Protein AF-A0A961ND13-F1 (afdb_monomer_lite)

Sequence (237 aa):
MTMRKAKDIPAGHGRPALLQAAAFLLLLPLALAACNTPTSAVEEAGSSGQQSQVQPPPADGTGEATGGETQDETQTANIIHRKSTVSQKGTNIRAVVNGQPITNYDIQRRAAFLQLRRIGGDRNAKALEELVEQTIKMQEARRRNTLAGKREVDESFARFASSNRMSVSQLNQILSRSGVTSEHFKEFIRGQMSWQRAVSQRFRSETTSSSSKQDALFKIRQSGAAKPETTEYLIEQ

pLDDT: mean 74.06, std 23.79, range [30.12, 98.25]

Foldseek 3Di:
DDDDDDDDDDDDDDDDDDDDDDDDDDDDDDDDDDDDDDDDDDDDDDDDDDDDDDDDDDDDDDDDDDDDDDDDDDDDDPPPPPVPPPVPPDFDFDDAAPNRTDTPLQLLLQLLVCVVVVPDDDSSVVSVVVVNVLVVLVVLLVVVVQFDDPVRLVVVCQVVQVVVVHGSVVVQVVSVVSVHHPVSVSSVSRSVRSSVSSVVVVVVVVVVVVVVVVVVVVCCVVVVPDDPDDPDDDDDD

Radius of gyration: 36.61 Å; chains: 1; bounding box: 123×69×112 Å

Secondary structure (DSSP, 8-state):
--------------------------------------------------------------------------------------------EEEEETTEEEEHHHHHHHHHHHHHTT--S-HHHHHHHHHHHHHHHHHHHHHTT-PPPHHHHHHHHHHHHHHTT--HHHHHHHHHHHT--HHHHHHHHHHHHHHHHHHHHHHHHHHHHHHHHHHHHHHHHHTT-------------

Structure (mmCIF, N/CA/C/O backbone):
data_AF-A0A961ND13-F1
#
_entry.id   AF-A0A961ND13-F1
#
loop_
_atom_site.group_PDB
_atom_site.id
_atom_site.type_symbol
_atom_site.label_atom_id
_atom_site.label_alt_id
_atom_site.label_comp_id
_atom_site.label_asym_id
_atom_site.label_entity_id
_atom_site.label_seq_id
_atom_site.pdbx_PDB_ins_code
_atom_site.Cartn_x
_atom_site.Cartn_y
_atom_site.Cartn_z
_atom_site.occupancy
_atom_site.B_iso_or_equiv
_atom_site.auth_seq_id
_atom_site.auth_comp_id
_atom_site.auth_asym_id
_atom_site.auth_atom_id
_atom_site.pdbx_PDB_model_num
ATOM 1 N N . MET A 1 1 ? 70.627 11.777 12.645 1.00 41.12 1 MET A N 1
ATOM 2 C CA . MET A 1 1 ? 69.348 11.385 12.012 1.00 41.12 1 MET A CA 1
ATOM 3 C C . MET A 1 1 ? 68.451 10.859 13.128 1.00 41.12 1 MET A C 1
ATOM 5 O O . MET A 1 1 ? 68.861 9.905 13.759 1.00 41.12 1 MET A O 1
ATOM 9 N N . THR A 1 2 ? 67.323 11.406 13.565 1.00 48.19 2 THR A N 1
ATOM 10 C CA . THR A 1 2 ? 66.578 12.650 13.348 1.00 48.19 2 THR A CA 1
ATOM 11 C C . THR A 1 2 ? 65.645 12.736 14.568 1.00 48.19 2 THR A C 1
ATOM 13 O O . THR A 1 2 ? 65.044 11.735 14.945 1.00 48.19 2 THR A O 1
ATOM 16 N N . MET A 1 3 ? 65.554 13.901 15.211 1.00 54.12 3 MET A N 1
ATOM 17 C CA . MET A 1 3 ? 64.592 14.192 16.284 1.00 54.12 3 MET A CA 1
ATOM 18 C C . MET A 1 3 ? 63.137 14.028 15.822 1.00 54.12 3 MET A C 1
ATOM 20 O O . MET A 1 3 ? 62.848 14.335 14.666 1.00 54.12 3 MET A O 1
ATOM 24 N N . ARG A 1 4 ? 62.237 13.684 16.760 1.00 49.91 4 ARG A N 1
ATOM 25 C CA . ARG A 1 4 ? 60.856 14.205 16.970 1.00 49.91 4 ARG A CA 1
ATOM 26 C C . ARG A 1 4 ? 60.066 13.195 17.819 1.00 49.91 4 ARG A C 1
ATOM 28 O O . ARG A 1 4 ? 60.219 12.004 17.618 1.00 49.91 4 ARG A O 1
ATOM 35 N N . LYS A 1 5 ? 59.117 13.532 18.685 1.00 50.59 5 LYS A N 1
ATOM 36 C CA . LYS A 1 5 ? 58.732 14.709 19.479 1.00 50.59 5 LYS A CA 1
ATOM 37 C C . LYS A 1 5 ? 57.568 14.165 20.322 1.00 50.59 5 LYS A C 1
ATOM 39 O O . LYS A 1 5 ? 56.676 13.538 19.758 1.00 50.59 5 LYS A O 1
ATOM 44 N N . ALA A 1 6 ? 57.592 14.360 21.635 1.00 53.97 6 ALA A N 1
ATOM 45 C CA . ALA A 1 6 ? 56.468 14.019 22.503 1.00 53.97 6 ALA A CA 1
ATOM 46 C C . ALA A 1 6 ? 55.216 14.839 22.125 1.00 53.97 6 ALA A C 1
ATOM 48 O O . ALA A 1 6 ? 55.340 16.022 21.788 1.00 53.97 6 ALA A O 1
ATOM 49 N N . LYS A 1 7 ? 54.031 14.216 22.174 1.00 63.03 7 LYS A N 1
ATOM 50 C CA . LYS A 1 7 ? 52.728 14.896 22.130 1.00 63.03 7 LYS A CA 1
ATOM 51 C C . LYS A 1 7 ? 51.668 14.056 22.860 1.00 63.03 7 LYS A C 1
ATOM 53 O O . LYS A 1 7 ? 51.096 13.136 22.293 1.00 63.03 7 LYS A O 1
ATOM 58 N N . ASP A 1 8 ? 51.523 14.380 24.139 1.00 57.00 8 ASP A N 1
ATOM 59 C CA . ASP A 1 8 ? 50.291 14.535 24.924 1.00 57.00 8 ASP A CA 1
ATOM 60 C C . ASP A 1 8 ? 49.125 13.545 24.747 1.00 57.00 8 ASP A C 1
ATOM 62 O O . ASP A 1 8 ? 48.427 13.514 23.735 1.00 57.00 8 ASP A O 1
ATOM 66 N N . ILE A 1 9 ? 48.837 12.849 25.851 1.00 51.94 9 ILE A N 1
ATOM 67 C CA . ILE A 1 9 ? 47.526 12.294 26.213 1.00 51.94 9 ILE A CA 1
ATOM 68 C C . ILE A 1 9 ? 46.648 13.446 26.733 1.00 51.94 9 ILE A C 1
ATOM 70 O O . ILE A 1 9 ? 47.136 14.271 27.508 1.00 51.94 9 ILE A O 1
ATOM 74 N N . PRO A 1 10 ? 45.343 13.465 26.415 1.00 57.84 10 PRO A N 1
ATOM 75 C CA . PRO A 1 10 ? 44.393 13.695 27.506 1.00 57.84 10 PRO A CA 1
ATOM 76 C C . PRO A 1 10 ? 43.275 12.645 27.591 1.00 57.84 10 PRO A C 1
ATOM 78 O O . PRO A 1 10 ? 42.660 12.245 26.604 1.00 57.84 10 PRO A O 1
ATOM 81 N N . ALA A 1 11 ? 43.010 12.238 28.833 1.00 54.31 11 ALA A N 1
ATOM 82 C CA . ALA A 1 11 ? 41.847 11.479 29.270 1.00 54.31 11 ALA A CA 1
ATOM 83 C C . ALA A 1 11 ? 40.557 12.313 29.152 1.00 54.31 11 ALA A C 1
ATOM 85 O O . ALA A 1 11 ? 40.587 13.526 29.358 1.00 54.31 11 ALA A O 1
ATOM 86 N N . GLY A 1 12 ? 39.406 11.675 28.908 1.00 42.59 12 GLY A N 1
ATOM 87 C CA . GLY A 1 12 ? 38.136 12.405 28.916 1.00 42.59 12 GLY A CA 1
ATOM 88 C C . GLY A 1 12 ? 36.893 11.620 28.503 1.00 42.59 12 GLY A C 1
ATOM 89 O O . GLY A 1 12 ? 36.460 11.743 27.371 1.00 42.59 12 GLY A O 1
ATOM 90 N N . HIS A 1 13 ? 36.339 10.859 29.451 1.00 55.69 13 HIS A N 1
ATOM 91 C CA . HIS A 1 13 ? 34.907 10.685 29.760 1.00 55.69 13 HIS A CA 1
ATOM 92 C C . HIS A 1 13 ? 33.857 10.564 28.633 1.00 55.69 13 HIS A C 1
ATOM 94 O O . HIS A 1 13 ? 33.608 11.503 27.888 1.00 55.69 13 HIS A O 1
ATOM 100 N N . GLY A 1 14 ? 33.064 9.484 28.690 1.00 43.25 14 GLY A N 1
ATOM 101 C CA . GLY A 1 14 ? 31.678 9.512 28.204 1.00 43.25 14 GLY A CA 1
ATOM 102 C C . GLY A 1 14 ? 31.173 8.200 27.614 1.00 43.25 14 GLY A C 1
ATOM 103 O O . GLY A 1 14 ? 31.273 7.967 26.415 1.00 43.25 14 GLY A O 1
ATOM 104 N N . ARG A 1 15 ? 30.580 7.350 28.454 1.00 54.41 15 ARG A N 1
ATOM 105 C CA . ARG A 1 15 ? 29.656 6.289 28.021 1.00 54.41 15 ARG A CA 1
ATOM 106 C C . ARG A 1 15 ? 28.327 6.905 27.504 1.00 54.41 15 ARG A C 1
ATOM 108 O O . ARG A 1 15 ? 28.088 8.087 27.732 1.00 54.41 15 ARG A O 1
ATOM 115 N N . PRO A 1 16 ? 27.496 6.131 26.780 1.00 54.09 16 PRO A N 1
ATOM 116 C CA . PRO A 1 16 ? 26.653 6.591 25.671 1.00 54.09 16 PRO A CA 1
ATOM 117 C C . PRO A 1 16 ? 25.326 7.229 26.101 1.00 54.09 16 PRO A C 1
ATOM 119 O O . PRO A 1 16 ? 24.697 6.776 27.056 1.00 54.09 16 PRO A O 1
ATOM 122 N N . ALA A 1 17 ? 24.856 8.209 25.324 1.00 49.31 17 ALA A N 1
ATOM 123 C CA . ALA A 1 17 ? 23.514 8.768 25.444 1.00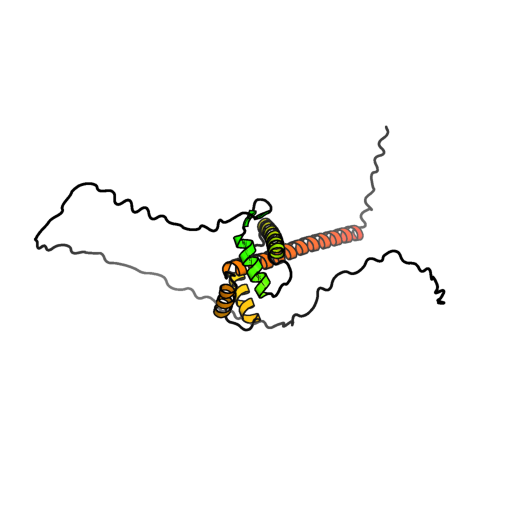 49.31 17 ALA A CA 1
ATOM 124 C C . ALA A 1 17 ? 22.635 8.356 24.250 1.00 49.31 17 ALA A C 1
ATOM 126 O O . ALA A 1 17 ? 22.939 8.630 23.091 1.00 49.31 17 ALA A O 1
ATOM 127 N N . LEU A 1 18 ? 21.545 7.675 24.599 1.00 51.59 18 LEU A N 1
ATOM 128 C CA . LEU A 1 18 ? 20.290 7.535 23.862 1.00 51.59 18 LEU A CA 1
ATOM 129 C C . LEU A 1 18 ? 19.689 8.909 23.483 1.00 51.59 18 LEU A C 1
ATOM 131 O O . LEU A 1 18 ? 20.095 9.916 24.052 1.00 51.59 18 LEU A O 1
ATOM 135 N N . LEU A 1 19 ? 18.630 8.879 22.650 1.00 38.84 19 LEU A N 1
ATOM 136 C CA . LEU A 1 19 ? 17.770 9.971 22.120 1.00 38.84 19 LEU A CA 1
ATOM 137 C C . LEU A 1 19 ? 18.205 10.470 20.722 1.00 38.84 19 LEU A C 1
ATOM 139 O O . LEU A 1 19 ? 19.380 10.695 20.496 1.00 38.84 19 LEU A O 1
ATOM 143 N N . GLN A 1 20 ? 17.356 10.664 19.703 1.00 43.28 20 GLN A N 1
ATOM 144 C CA . GLN A 1 20 ? 15.908 10.925 19.582 1.00 43.28 20 GLN A CA 1
ATOM 145 C C . GLN A 1 20 ? 15.376 10.207 18.315 1.00 43.28 20 GLN A C 1
ATOM 147 O O . GLN A 1 20 ? 16.082 10.113 17.319 1.00 43.28 20 GLN A O 1
ATOM 152 N N . ALA A 1 21 ? 14.233 9.515 18.310 1.00 34.44 21 ALA A N 1
ATOM 153 C CA . ALA A 1 21 ? 12.857 10.028 18.328 1.00 34.44 21 ALA A CA 1
ATOM 154 C C . ALA A 1 21 ? 12.510 10.993 17.166 1.00 34.44 21 ALA A C 1
ATOM 156 O O . ALA A 1 21 ? 12.960 12.127 17.133 1.00 34.44 21 ALA A O 1
ATOM 157 N N . ALA A 1 22 ? 11.653 10.494 16.265 1.00 40.72 22 ALA A N 1
ATOM 158 C CA . ALA A 1 22 ? 10.613 11.184 15.491 1.00 40.72 22 ALA A CA 1
ATOM 159 C C . ALA A 1 22 ? 10.925 12.531 14.794 1.00 40.72 22 ALA A C 1
ATOM 161 O O . ALA A 1 22 ? 10.977 13.581 15.421 1.00 40.72 22 ALA A O 1
ATOM 162 N N . ALA A 1 23 ? 10.878 12.522 13.457 1.00 41.09 23 ALA A N 1
ATOM 163 C CA . ALA A 1 23 ? 10.516 13.695 12.659 1.00 41.09 23 ALA A CA 1
ATOM 164 C C . ALA A 1 23 ? 9.405 13.304 11.673 1.00 41.09 23 ALA A C 1
ATOM 166 O O . ALA A 1 23 ? 9.635 12.905 10.534 1.00 41.09 23 ALA A O 1
ATOM 167 N N . PHE A 1 24 ? 8.179 13.359 12.188 1.00 48.00 24 PHE A N 1
ATOM 168 C CA . PHE A 1 24 ? 6.916 13.173 11.491 1.00 48.00 24 PHE A CA 1
ATOM 169 C C . PHE A 1 24 ? 6.192 14.518 11.578 1.00 48.00 24 PHE A C 1
ATOM 171 O O . PHE A 1 24 ? 5.551 14.745 12.596 1.00 48.00 24 PHE A O 1
ATOM 178 N N . LEU A 1 25 ? 6.337 15.430 10.603 1.00 41.78 25 LEU A N 1
ATOM 179 C CA . LEU A 1 25 ? 5.367 16.514 10.345 1.00 41.78 25 LEU A CA 1
ATOM 180 C C . LEU A 1 25 ? 5.766 17.478 9.214 1.00 41.78 25 LEU A C 1
ATOM 182 O O . LEU A 1 25 ? 6.932 17.826 9.066 1.00 41.78 25 LEU A O 1
ATOM 186 N N . LEU A 1 26 ? 4.705 17.982 8.564 1.00 44.25 26 LEU A N 1
ATOM 187 C CA . LEU A 1 26 ? 4.559 19.103 7.615 1.00 44.25 26 LEU A CA 1
ATOM 188 C C . LEU A 1 26 ? 4.677 18.697 6.132 1.00 44.25 26 LEU A C 1
ATOM 190 O O . LEU A 1 26 ? 5.695 18.184 5.699 1.00 44.25 26 LEU A O 1
ATOM 194 N N . LEU A 1 27 ? 3.658 18.881 5.279 1.00 49.66 27 LEU A N 1
ATOM 195 C CA . LEU A 1 27 ? 2.794 20.062 5.168 1.00 49.66 27 LEU A CA 1
ATOM 196 C C . LEU A 1 27 ? 1.479 19.714 4.423 1.00 49.66 27 LEU A C 1
ATOM 198 O O . LEU A 1 27 ? 1.513 19.185 3.314 1.00 49.66 27 LEU A O 1
ATOM 202 N N . LEU A 1 28 ? 0.328 20.022 5.030 1.00 42.31 28 LEU A N 1
ATOM 203 C CA . LEU A 1 28 ? -1.019 19.917 4.450 1.00 42.31 28 LEU A CA 1
ATOM 204 C C . LEU A 1 28 ? -1.664 21.311 4.542 1.00 42.31 28 LEU A C 1
ATOM 206 O O . LEU A 1 28 ? -1.658 21.864 5.644 1.00 42.31 28 LEU A O 1
ATOM 210 N N . PRO A 1 29 ? -2.232 21.897 3.472 1.00 51.56 29 PRO A N 1
ATOM 211 C CA . PRO A 1 29 ? -3.089 23.057 3.630 1.00 51.56 29 PRO A CA 1
ATOM 212 C C . PRO A 1 29 ? -4.518 22.611 3.952 1.00 51.56 29 PRO A C 1
ATOM 214 O O . PRO A 1 29 ? -5.145 21.819 3.247 1.00 51.56 29 PRO A O 1
ATOM 217 N N . LEU A 1 30 ? -4.982 23.151 5.071 1.00 47.25 30 LEU A N 1
ATOM 218 C CA . LEU A 1 30 ? -6.331 23.142 5.603 1.00 47.25 30 LEU A CA 1
ATOM 219 C C . LEU A 1 30 ? -7.211 24.062 4.736 1.00 47.25 30 LEU A C 1
ATOM 221 O O . LEU A 1 30 ? -6.860 25.222 4.535 1.00 47.25 30 LEU A O 1
ATOM 225 N N . ALA A 1 31 ? -8.355 23.580 4.256 1.00 40.84 31 ALA A N 1
ATOM 226 C CA . ALA A 1 31 ? -9.427 24.438 3.756 1.00 40.84 31 ALA A CA 1
ATOM 227 C C . ALA A 1 31 ? -10.760 23.912 4.294 1.00 40.84 31 ALA A C 1
ATOM 229 O O . ALA A 1 31 ? -11.100 22.742 4.116 1.00 40.84 31 ALA A O 1
ATOM 230 N N . LEU A 1 32 ? -11.463 24.783 5.013 1.00 42.22 32 LEU A N 1
ATOM 231 C CA . LEU A 1 32 ? -12.694 24.521 5.745 1.00 42.22 32 LEU A CA 1
ATOM 232 C C . LEU A 1 32 ? -13.833 25.360 5.141 1.00 42.22 32 LEU A C 1
ATOM 234 O O . LEU A 1 32 ? -13.617 26.520 4.806 1.00 42.22 32 LEU A O 1
ATOM 238 N N . ALA A 1 33 ? -15.027 24.760 5.137 1.00 39.88 33 ALA A N 1
ATOM 239 C CA . ALA A 1 33 ? -16.373 25.351 5.097 1.00 39.88 33 ALA A CA 1
ATOM 240 C C . ALA A 1 33 ? -16.940 25.896 3.766 1.00 39.88 33 ALA A C 1
ATOM 242 O O . ALA A 1 33 ? -16.496 26.912 3.248 1.00 39.88 33 ALA A O 1
ATOM 243 N N . ALA A 1 34 ? -18.044 25.284 3.311 1.00 35.09 34 ALA A N 1
ATOM 244 C CA . ALA A 1 34 ? -19.381 25.903 3.342 1.00 35.09 34 ALA A CA 1
ATOM 245 C C . ALA A 1 34 ? -20.477 24.863 3.009 1.00 35.09 34 ALA A C 1
ATOM 247 O O . ALA A 1 34 ? -20.350 24.086 2.064 1.00 35.09 34 ALA A O 1
ATOM 248 N N . CYS A 1 35 ? -21.541 24.846 3.816 1.00 46.78 35 CYS A N 1
ATOM 249 C CA . CYS A 1 35 ? -22.782 24.102 3.599 1.00 46.78 35 CYS A CA 1
ATOM 250 C C . CYS A 1 35 ? -23.565 24.661 2.403 1.00 46.78 35 CYS A C 1
ATOM 252 O O . CYS A 1 35 ? -23.640 25.878 2.263 1.00 46.78 35 CYS A O 1
ATOM 254 N N . ASN A 1 36 ? -24.253 23.802 1.641 1.00 48.94 36 ASN A N 1
ATOM 255 C CA . ASN A 1 36 ? -25.543 24.180 1.060 1.00 48.94 36 ASN A CA 1
ATOM 256 C C . ASN A 1 36 ? -26.410 22.949 0.731 1.00 48.94 36 ASN A C 1
ATOM 258 O O . ASN A 1 36 ? -26.003 22.080 -0.038 1.00 48.94 36 ASN A O 1
ATOM 262 N N . THR A 1 37 ? -27.602 22.895 1.326 1.00 47.22 37 THR A N 1
ATOM 263 C CA . THR A 1 37 ? -28.759 22.074 0.930 1.00 47.22 37 THR A CA 1
ATOM 264 C C . THR A 1 37 ? -29.776 22.989 0.242 1.00 47.22 37 THR A C 1
ATOM 266 O O . THR A 1 37 ? -29.828 24.180 0.543 1.00 47.22 37 THR A O 1
ATOM 269 N N . PRO A 1 38 ? -30.552 22.477 -0.723 1.00 53.47 38 PRO A N 1
ATOM 270 C CA . PRO A 1 38 ? -32.000 22.288 -0.491 1.00 53.47 38 PRO A CA 1
ATOM 271 C C . PRO A 1 38 ? -32.495 20.972 -1.141 1.00 53.47 38 PRO A C 1
ATOM 273 O O . PRO A 1 38 ? -32.002 20.576 -2.189 1.00 53.47 38 PRO A O 1
ATOM 276 N N . THR A 1 39 ? -33.276 20.099 -0.496 1.00 51.00 39 THR A N 1
ATOM 277 C CA . THR A 1 39 ? -34.716 20.143 -0.146 1.00 51.00 39 THR A CA 1
ATOM 278 C C . THR A 1 39 ? -35.681 20.462 -1.300 1.00 51.00 39 THR A C 1
ATOM 280 O O . THR A 1 39 ? -35.684 21.575 -1.817 1.00 51.00 39 THR A O 1
ATOM 283 N N . SER A 1 40 ? -36.487 19.457 -1.677 1.00 44.97 40 SER A N 1
ATOM 284 C CA . SER A 1 40 ? -37.886 19.454 -2.181 1.00 44.97 40 SER A CA 1
ATOM 285 C C . SER A 1 40 ? -38.185 18.004 -2.624 1.00 44.97 40 SER A C 1
ATOM 287 O O . SER A 1 40 ? -37.467 17.473 -3.465 1.00 44.97 40 SER A O 1
ATOM 289 N N . ALA A 1 41 ? -38.952 17.221 -1.851 1.00 40.97 41 ALA A N 1
ATOM 290 C CA . ALA A 1 41 ? -40.415 17.035 -1.966 1.00 40.97 41 ALA A CA 1
ATOM 291 C C . ALA A 1 41 ? -40.795 16.413 -3.330 1.00 40.97 41 ALA A C 1
ATOM 293 O O . ALA A 1 41 ? -40.603 17.045 -4.360 1.00 40.97 41 ALA A O 1
ATOM 294 N N . VAL A 1 42 ? -41.025 15.094 -3.411 1.00 48.19 42 VAL A N 1
ATOM 295 C CA . VAL A 1 42 ? -42.319 14.387 -3.228 1.00 48.19 42 VAL A CA 1
ATOM 296 C C . VAL A 1 42 ? -43.421 14.957 -4.117 1.00 48.19 42 VAL A C 1
ATOM 298 O O . VAL A 1 42 ? -43.970 15.999 -3.790 1.00 48.19 42 VAL A O 1
ATOM 301 N N . GLU A 1 43 ? -43.800 14.201 -5.150 1.00 39.22 43 GLU A N 1
ATOM 302 C CA . GLU A 1 43 ? -45.207 14.037 -5.518 1.00 39.22 43 GLU A CA 1
ATOM 303 C C . GLU A 1 43 ? -45.419 12.682 -6.213 1.00 39.22 43 GLU A C 1
ATOM 305 O O . GLU A 1 43 ? -44.657 12.267 -7.087 1.00 39.22 43 GLU A O 1
ATOM 310 N N . GLU A 1 44 ? -46.435 11.976 -5.733 1.00 38.59 44 GLU A N 1
ATOM 311 C CA . GLU A 1 44 ? -46.918 10.660 -6.126 1.00 38.59 44 GLU A CA 1
ATOM 312 C C . GLU A 1 44 ? -48.270 10.873 -6.817 1.00 38.59 44 GLU A C 1
ATOM 314 O O . GLU A 1 44 ? -49.139 11.511 -6.228 1.00 38.59 44 GLU A O 1
ATOM 319 N N . ALA A 1 45 ? -48.479 10.341 -8.025 1.00 33.81 45 ALA A N 1
ATOM 320 C CA . ALA A 1 45 ? -49.817 10.073 -8.561 1.00 33.81 45 ALA A CA 1
ATOM 321 C C . ALA A 1 45 ? -49.749 9.212 -9.834 1.00 33.81 45 ALA A C 1
ATOM 323 O O . ALA A 1 45 ? -48.970 9.500 -10.738 1.00 33.81 45 ALA A O 1
ATOM 324 N N . GLY A 1 46 ? -50.652 8.228 -9.951 1.00 30.27 46 GLY A N 1
ATOM 325 C CA . GLY A 1 46 ? -51.252 7.925 -11.261 1.00 30.27 46 GLY A CA 1
ATOM 326 C C . GLY A 1 46 ? -51.118 6.515 -11.844 1.00 30.27 46 GLY A C 1
ATOM 327 O O . GLY A 1 46 ? -50.585 6.342 -12.928 1.00 30.27 46 GLY A O 1
ATOM 328 N N . SER A 1 47 ? -51.645 5.523 -11.128 1.00 30.97 47 SER A N 1
ATOM 329 C CA . SER A 1 47 ? -52.496 4.407 -11.595 1.00 30.97 47 SER A CA 1
ATOM 330 C C . SER A 1 47 ? -52.761 4.169 -13.112 1.00 30.97 47 SER A C 1
ATOM 332 O O . SER A 1 47 ? -53.314 5.021 -13.798 1.00 30.97 47 SER A O 1
ATOM 334 N N . SER A 1 48 ? -52.574 2.895 -13.500 1.00 33.62 48 SER A N 1
ATOM 335 C CA . SER A 1 48 ? -53.443 2.014 -14.326 1.00 33.62 48 SER A CA 1
ATOM 336 C C . SER A 1 48 ? -53.532 2.081 -15.865 1.00 33.62 48 SER A C 1
ATOM 338 O O . SER A 1 48 ? -54.049 3.025 -16.449 1.00 33.62 48 SER A O 1
ATOM 340 N N . GLY A 1 49 ? -53.259 0.902 -16.456 1.00 31.52 49 GLY A N 1
ATOM 341 C CA . GLY A 1 49 ? -54.023 0.256 -17.542 1.00 31.52 49 GLY A CA 1
ATOM 342 C C . GLY A 1 49 ? -53.328 0.190 -18.914 1.00 31.52 49 GLY A C 1
ATOM 343 O O . GLY A 1 49 ? -52.642 1.128 -19.282 1.00 31.52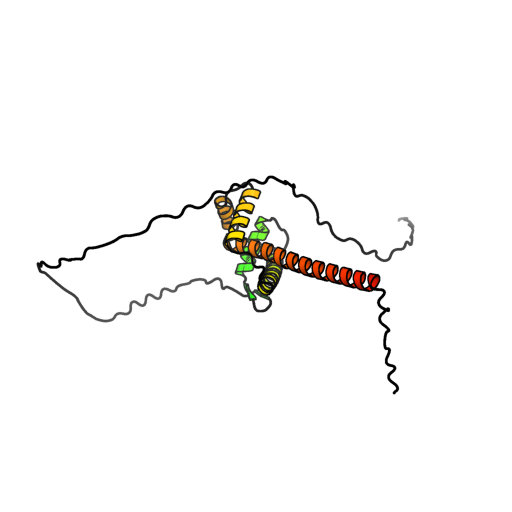 49 GLY A O 1
ATOM 344 N N . GLN A 1 50 ? -53.469 -0.804 -19.801 1.00 35.91 50 GLN A N 1
ATOM 345 C CA . GLN A 1 50 ? -53.862 -2.224 -19.816 1.00 35.91 50 GLN A CA 1
ATOM 346 C C . GLN A 1 50 ? -53.797 -2.680 -21.308 1.00 35.91 50 GLN A C 1
ATOM 348 O O . GLN A 1 50 ? -54.182 -1.891 -22.162 1.00 35.91 50 GLN A O 1
ATOM 353 N N . GLN A 1 51 ? -53.423 -3.952 -21.587 1.00 40.38 51 GLN A N 1
ATOM 354 C CA . GLN A 1 51 ? -53.731 -4.771 -22.807 1.00 40.38 51 GLN A CA 1
ATOM 355 C C . GLN A 1 51 ? -53.088 -4.355 -24.162 1.00 40.38 51 GLN A C 1
ATOM 357 O O . GLN A 1 51 ? -52.810 -3.189 -24.374 1.00 40.38 51 GLN A O 1
ATOM 362 N N . SER A 1 52 ? -52.839 -5.187 -25.191 1.00 35.97 52 SER A N 1
ATOM 363 C CA . SER A 1 52 ? -52.948 -6.629 -25.527 1.00 35.97 52 SER A CA 1
ATOM 364 C C . SER A 1 52 ? -52.341 -6.846 -26.945 1.00 35.97 52 SER A C 1
ATOM 366 O O . SER A 1 52 ? -52.073 -5.859 -27.621 1.00 35.97 52 SER A O 1
ATOM 368 N N . GLN A 1 53 ? -52.277 -8.115 -27.410 1.00 41.91 53 GLN A N 1
ATOM 369 C CA . GLN A 1 53 ? -51.982 -8.680 -28.768 1.00 41.91 53 GLN A CA 1
ATOM 370 C C . GLN A 1 53 ? -50.594 -9.354 -28.844 1.00 41.91 53 GLN A C 1
ATOM 372 O O . GLN A 1 53 ? -49.588 -8.696 -28.621 1.00 41.91 53 GLN A O 1
ATOM 377 N N . VAL A 1 54 ? -50.406 -10.682 -28.954 1.00 33.62 54 VAL A N 1
ATOM 378 C CA . VAL A 1 54 ? -50.954 -11.807 -29.768 1.00 33.62 54 VAL A CA 1
ATOM 379 C C . VAL A 1 54 ? -50.459 -11.833 -31.236 1.00 33.62 54 VAL A C 1
ATOM 381 O O . VAL A 1 54 ? -50.794 -10.963 -32.024 1.00 33.62 54 VAL A O 1
ATOM 384 N N . GLN A 1 55 ? -49.654 -12.881 -31.497 1.00 38.56 55 GLN A N 1
ATOM 385 C CA . GLN A 1 55 ? -49.009 -13.522 -32.680 1.00 38.56 55 GLN A CA 1
ATOM 386 C C . GLN A 1 55 ? -49.644 -13.393 -34.090 1.00 38.56 55 GLN A C 1
ATOM 388 O O . GLN A 1 55 ? -50.825 -13.065 -34.150 1.00 38.56 55 GLN A O 1
ATOM 393 N N . PRO A 1 56 ? -48.941 -13.708 -35.226 1.00 58.75 56 PRO A N 1
ATOM 394 C CA . PRO A 1 56 ? -48.310 -15.026 -35.530 1.00 58.75 56 PRO A CA 1
ATOM 395 C C . PRO A 1 56 ? -47.000 -15.030 -36.386 1.00 58.75 56 PRO A C 1
ATOM 397 O O . PRO A 1 56 ? -46.533 -13.973 -36.807 1.00 58.75 56 PRO A O 1
ATOM 400 N N . PRO A 1 57 ? -46.373 -16.212 -36.630 1.00 64.00 57 PRO A N 1
ATOM 401 C CA . PRO A 1 57 ? -45.206 -16.379 -37.513 1.00 64.00 57 PRO A CA 1
ATOM 402 C C . PRO A 1 57 ? -45.612 -16.614 -38.983 1.00 64.00 57 PRO A C 1
ATOM 404 O O . PRO A 1 57 ? -46.781 -16.887 -39.258 1.00 64.00 57 PRO A O 1
ATOM 407 N N . PRO A 1 58 ? -44.645 -16.617 -39.919 1.00 51.91 58 PRO A N 1
ATOM 408 C CA . PRO A 1 58 ? -44.740 -17.562 -41.032 1.00 51.91 58 PRO A CA 1
ATOM 409 C C . PRO A 1 58 ? -43.424 -18.304 -41.327 1.00 51.91 58 PRO A C 1
ATOM 411 O O . PRO A 1 58 ? -42.337 -17.727 -41.314 1.00 51.91 58 PRO A O 1
ATOM 414 N N . ALA A 1 59 ? -43.568 -19.593 -41.628 1.00 44.75 59 ALA A N 1
ATOM 415 C CA . ALA A 1 59 ? -42.583 -20.448 -42.282 1.00 44.75 59 ALA A CA 1
ATOM 416 C C . ALA A 1 59 ? -43.119 -20.890 -43.663 1.00 44.75 59 ALA A C 1
ATOM 418 O O . ALA A 1 59 ? -44.326 -20.818 -43.893 1.00 44.75 59 ALA A O 1
ATOM 419 N N . ASP A 1 60 ? -42.193 -21.396 -44.488 1.00 37.25 60 ASP A N 1
ATOM 420 C CA . ASP A 1 60 ? -42.306 -22.207 -45.723 1.00 37.25 60 ASP A CA 1
ATOM 421 C C . ASP A 1 60 ? -42.147 -21.592 -47.132 1.00 37.25 60 ASP A C 1
ATOM 423 O O . ASP A 1 60 ? -42.687 -20.539 -47.466 1.00 37.25 60 ASP A O 1
ATOM 427 N N . GLY A 1 61 ? -41.418 -22.367 -47.965 1.00 37.28 61 GLY A N 1
ATOM 428 C CA . GLY A 1 61 ? -41.255 -22.280 -49.428 1.00 37.28 61 GLY A CA 1
ATOM 429 C C . GLY A 1 61 ? -39.780 -22.309 -49.889 1.00 37.28 61 GLY A C 1
ATOM 430 O O . GLY A 1 61 ? -39.201 -21.246 -50.063 1.00 37.28 61 GLY A O 1
ATOM 431 N N . THR A 1 62 ? -39.040 -23.430 -49.872 1.00 34.69 62 THR A N 1
ATOM 432 C CA . THR A 1 62 ? -38.957 -24.558 -50.848 1.00 34.69 62 THR A CA 1
ATOM 433 C C . THR A 1 62 ? -38.226 -24.246 -52.172 1.00 34.69 62 THR A C 1
ATOM 435 O O . THR A 1 62 ? -38.637 -23.355 -52.907 1.00 34.69 62 THR A O 1
ATOM 438 N N . GLY A 1 63 ? -37.199 -25.056 -52.496 1.00 33.94 63 GLY A N 1
ATOM 439 C CA . GLY A 1 63 ? -36.524 -25.167 -53.809 1.00 33.94 63 GLY A CA 1
ATOM 440 C C . GLY A 1 63 ? -34.988 -25.230 -53.680 1.00 33.94 63 GLY A C 1
ATOM 441 O O . GLY A 1 63 ? -34.353 -24.189 -53.599 1.00 33.94 63 GLY A O 1
ATOM 442 N N . GLU A 1 64 ? -34.347 -26.363 -53.374 1.00 32.53 64 GLU A N 1
ATOM 443 C CA . GLU A 1 64 ? -34.094 -27.569 -54.194 1.00 32.53 64 GLU A CA 1
ATOM 444 C C . GLU A 1 64 ? -32.797 -27.506 -55.041 1.00 32.53 64 GLU A C 1
ATOM 446 O O . GLU A 1 64 ? -32.675 -26.693 -55.950 1.00 32.53 64 GLU A O 1
ATOM 451 N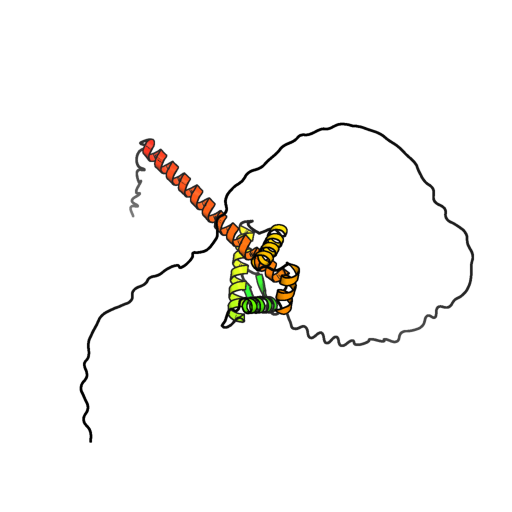 N . ALA A 1 65 ? -31.898 -28.454 -54.713 1.00 35.41 65 ALA A N 1
ATOM 452 C CA . ALA A 1 65 ? -30.840 -29.103 -55.511 1.00 35.41 65 ALA A CA 1
ATOM 453 C C . ALA A 1 65 ? -29.619 -28.241 -55.947 1.00 35.41 65 ALA A C 1
ATOM 455 O O . ALA A 1 65 ? -29.749 -27.102 -56.363 1.00 35.41 65 ALA A O 1
ATOM 456 N N . THR A 1 66 ? -28.355 -28.678 -55.853 1.00 32.84 66 THR A N 1
ATOM 457 C CA . THR A 1 66 ? -27.784 -30.016 -56.084 1.00 32.84 66 THR A CA 1
ATOM 458 C C . THR A 1 66 ? -26.338 -30.094 -55.560 1.00 32.84 66 THR A C 1
ATOM 460 O O . THR A 1 66 ? -25.576 -29.158 -55.783 1.00 32.84 66 THR A O 1
ATOM 463 N N . GLY A 1 67 ? -25.977 -31.258 -54.990 1.00 32.09 67 GLY A N 1
ATOM 464 C CA . GLY A 1 67 ? -24.655 -31.923 -55.071 1.00 32.09 67 GLY A CA 1
ATOM 465 C C . GLY A 1 67 ? -23.553 -31.367 -54.164 1.00 32.09 67 GLY A C 1
ATOM 466 O O . GLY A 1 67 ? -23.161 -30.221 -54.316 1.00 32.09 67 GLY A O 1
ATOM 467 N N . GLY A 1 68 ? -23.027 -32.089 -53.166 1.00 30.12 68 GLY A N 1
ATOM 468 C CA . GLY A 1 68 ? -22.453 -33.445 -53.259 1.00 30.12 68 GLY A CA 1
ATOM 469 C C . GLY A 1 68 ? -20.996 -33.296 -53.732 1.00 30.12 68 GLY A C 1
ATOM 470 O O . GLY A 1 68 ? -20.773 -32.709 -54.777 1.00 30.12 68 GLY A O 1
ATOM 471 N N . GLU A 1 69 ? -19.946 -33.666 -53.002 1.00 38.69 69 GLU A N 1
ATOM 472 C CA . GLU A 1 69 ? -19.760 -34.894 -52.237 1.00 38.69 69 GLU A CA 1
ATOM 473 C C . GLU A 1 69 ? -18.791 -34.716 -51.059 1.00 38.69 69 GLU A C 1
ATOM 475 O O . GLU A 1 69 ? -17.766 -34.038 -51.128 1.00 38.69 69 GLU A O 1
ATOM 480 N N . THR A 1 70 ? -19.147 -35.409 -49.982 1.00 40.38 70 THR A N 1
ATOM 481 C CA . THR A 1 70 ? -18.283 -35.884 -48.907 1.00 40.38 70 THR A CA 1
ATOM 482 C C . THR A 1 70 ? -17.359 -36.975 -49.441 1.00 40.38 70 THR A C 1
ATOM 484 O O . THR A 1 70 ? -17.831 -37.901 -50.094 1.00 40.38 70 THR A O 1
ATOM 487 N N . GLN A 1 71 ? -16.079 -36.923 -49.077 1.00 40.84 71 GLN A N 1
ATOM 488 C CA . GLN A 1 71 ? -15.242 -38.118 -49.022 1.00 40.84 71 GLN A CA 1
ATOM 489 C C . GLN A 1 71 ? -14.723 -38.293 -47.594 1.00 40.84 71 GLN A C 1
ATOM 491 O O . GLN A 1 71 ? -13.928 -37.506 -47.081 1.00 40.84 71 GLN A O 1
ATOM 496 N N . ASP A 1 72 ? -15.300 -39.307 -46.957 1.00 41.28 72 ASP A N 1
ATOM 497 C CA . ASP A 1 72 ? -14.699 -40.141 -45.927 1.00 41.28 72 ASP A CA 1
ATOM 498 C C . ASP A 1 72 ? -13.413 -40.764 -46.490 1.00 41.28 72 ASP A C 1
ATOM 500 O O . ASP A 1 72 ? -13.437 -41.224 -47.627 1.00 41.28 72 ASP A O 1
ATOM 504 N N . GLU A 1 73 ? -12.310 -40.711 -45.735 1.00 49.28 73 GLU A N 1
ATOM 505 C CA . GLU A 1 73 ? -11.305 -41.781 -45.632 1.00 49.28 73 GLU A CA 1
ATOM 506 C C . GLU A 1 73 ? -10.121 -41.373 -44.718 1.00 49.28 73 GLU A C 1
ATOM 508 O O . GLU A 1 73 ? -9.406 -40.396 -44.929 1.00 49.28 73 GLU A O 1
ATOM 513 N N . THR A 1 74 ? -9.913 -42.198 -43.691 1.00 34.78 74 THR A N 1
ATOM 514 C CA . THR A 1 74 ? -8.614 -42.728 -43.237 1.00 34.78 74 THR A CA 1
ATOM 515 C C . THR A 1 74 ? -7.489 -41.758 -42.820 1.00 34.78 74 THR A C 1
ATOM 517 O O . THR A 1 74 ? -6.600 -41.379 -43.573 1.00 34.78 74 THR A O 1
ATOM 520 N N . GLN A 1 75 ? -7.448 -41.488 -41.513 1.00 55.47 75 GLN A N 1
ATOM 521 C CA . GLN A 1 75 ? -6.271 -41.651 -40.644 1.00 55.47 75 GLN A CA 1
ATOM 522 C C . GLN A 1 75 ? -4.874 -41.494 -41.294 1.00 55.47 75 GLN A C 1
ATOM 524 O O . GLN A 1 75 ? -4.216 -42.464 -41.653 1.00 55.47 75 GLN A O 1
ATOM 529 N N . THR A 1 76 ? -4.331 -40.277 -41.272 1.00 42.75 76 THR A N 1
ATOM 530 C CA . THR A 1 76 ? -2.881 -40.064 -41.125 1.00 42.75 76 THR A CA 1
ATOM 531 C C . THR A 1 76 ? -2.643 -38.931 -40.138 1.00 42.75 76 THR A C 1
ATOM 533 O O . THR A 1 76 ? -3.017 -37.777 -40.337 1.00 42.75 76 THR A O 1
ATOM 536 N N . ALA A 1 77 ? -2.062 -39.304 -39.003 1.00 53.69 77 ALA A N 1
ATOM 537 C CA . ALA A 1 77 ? -1.768 -38.437 -37.882 1.00 53.69 77 ALA A CA 1
ATOM 538 C C . ALA A 1 77 ? -0.796 -37.317 -38.284 1.00 53.69 77 ALA A C 1
ATOM 540 O O . ALA A 1 77 ? 0.418 -37.496 -38.241 1.00 53.69 77 ALA A O 1
ATOM 541 N N . ASN A 1 78 ? -1.313 -36.125 -38.583 1.00 53.62 78 ASN A N 1
ATOM 542 C CA . ASN A 1 78 ? -0.505 -34.912 -38.520 1.00 53.62 78 ASN A CA 1
ATOM 543 C C . ASN A 1 78 ? -0.498 -34.405 -37.073 1.00 53.62 78 ASN A C 1
ATOM 545 O O . ASN A 1 78 ? -1.105 -33.389 -36.727 1.00 53.62 78 ASN A O 1
ATOM 549 N N . ILE A 1 79 ? 0.171 -35.165 -36.199 1.00 56.56 79 ILE A N 1
ATOM 550 C CA . ILE A 1 79 ? 0.588 -34.672 -34.887 1.00 56.56 79 ILE A CA 1
ATOM 551 C C . ILE A 1 79 ? 1.686 -33.659 -35.184 1.00 56.56 79 ILE A C 1
ATOM 553 O O . ILE A 1 79 ? 2.882 -33.963 -35.156 1.00 56.56 79 ILE A O 1
ATOM 557 N N . ILE A 1 80 ? 1.261 -32.434 -35.495 1.00 57.62 80 ILE A N 1
ATOM 558 C CA . ILE A 1 80 ? 2.120 -31.271 -35.393 1.00 57.62 80 ILE A CA 1
ATOM 559 C C . ILE A 1 80 ? 2.527 -31.234 -33.925 1.00 57.62 80 ILE A C 1
ATOM 561 O O . ILE A 1 80 ? 1.804 -30.726 -33.066 1.00 57.62 80 ILE A O 1
ATOM 565 N N . HIS A 1 81 ? 3.701 -31.797 -33.643 1.00 58.44 81 HIS A N 1
ATOM 566 C CA . HIS A 1 81 ? 4.481 -31.515 -32.458 1.00 58.44 81 HIS A CA 1
ATOM 567 C C . HIS A 1 81 ? 4.814 -30.027 -32.525 1.00 58.44 81 HIS A C 1
ATOM 569 O O . HIS A 1 81 ? 5.924 -29.624 -32.877 1.00 58.44 81 HIS A O 1
ATOM 575 N N . ARG A 1 82 ? 3.837 -29.173 -32.196 1.00 63.44 82 ARG A N 1
ATOM 576 C CA . ARG A 1 82 ? 4.128 -27.819 -31.764 1.00 63.44 82 ARG A CA 1
ATOM 577 C C . ARG A 1 82 ? 4.883 -28.015 -30.469 1.00 63.44 82 ARG A C 1
ATOM 579 O O . ARG A 1 82 ? 4.289 -28.111 -29.402 1.00 63.44 82 ARG A O 1
ATOM 586 N N . LYS A 1 83 ? 6.208 -28.120 -30.587 1.00 51.56 83 LYS A N 1
ATOM 587 C CA . LYS A 1 83 ? 7.146 -27.885 -29.503 1.00 51.56 83 LYS A CA 1
ATOM 588 C C . LYS A 1 83 ? 6.890 -26.448 -29.074 1.00 51.56 83 LYS A C 1
ATOM 590 O O . LYS A 1 83 ? 7.542 -25.515 -29.530 1.00 51.56 83 LYS A O 1
ATOM 595 N N . SER A 1 84 ? 5.858 -26.257 -28.264 1.00 56.53 84 SER A N 1
ATOM 596 C CA . SER A 1 84 ? 5.564 -25.006 -27.610 1.00 56.53 84 SER A CA 1
ATOM 597 C C . SER A 1 84 ? 6.666 -24.842 -26.581 1.00 56.53 84 SER A C 1
ATOM 599 O O . SER A 1 84 ? 6.527 -25.231 -25.424 1.00 56.53 84 SER A O 1
ATOM 601 N N . THR A 1 85 ? 7.802 -24.298 -27.012 1.00 55.78 85 THR A N 1
ATOM 602 C CA . THR A 1 85 ? 8.789 -23.709 -26.117 1.00 55.78 85 THR A CA 1
ATOM 603 C C . THR A 1 85 ? 8.181 -22.430 -25.559 1.00 55.78 85 THR A C 1
ATOM 605 O O . THR A 1 85 ? 8.632 -21.323 -25.845 1.00 55.78 85 THR A O 1
ATOM 608 N N . VAL A 1 86 ? 7.117 -22.568 -24.768 1.00 57.28 86 VAL A N 1
ATOM 609 C CA . VAL A 1 86 ? 6.770 -21.528 -23.819 1.00 57.28 86 VAL A CA 1
ATOM 610 C C . VAL A 1 86 ? 7.838 -21.658 -22.752 1.00 57.28 86 VAL A C 1
ATOM 612 O O . VAL A 1 86 ? 7.762 -22.522 -21.881 1.00 57.28 86 VAL A O 1
ATOM 615 N N . SER A 1 87 ? 8.888 -20.848 -22.871 1.00 54.94 87 SER A N 1
ATOM 616 C CA . SER A 1 87 ? 9.809 -20.597 -21.770 1.00 54.94 87 SER A CA 1
ATOM 617 C C . SER A 1 87 ? 8.997 -19.914 -20.672 1.00 54.94 87 SER A C 1
ATOM 619 O O . SER A 1 87 ? 8.997 -18.690 -20.550 1.00 54.94 87 SER A O 1
ATOM 621 N N . GLN A 1 88 ? 8.235 -20.707 -19.915 1.00 58.22 88 GLN A N 1
ATOM 622 C CA . GLN A 1 88 ? 7.559 -20.279 -18.706 1.00 58.22 88 GLN A CA 1
ATOM 623 C C . GLN A 1 88 ? 8.666 -19.867 -17.750 1.00 58.22 88 GLN A C 1
ATOM 625 O O . GLN A 1 88 ? 9.302 -20.697 -17.102 1.00 58.22 88 GLN A O 1
ATOM 630 N N . LYS A 1 89 ? 8.944 -18.564 -17.701 1.00 63.97 89 LYS A N 1
ATOM 631 C CA . LYS A 1 89 ? 9.731 -17.982 -16.626 1.00 63.97 89 LYS A CA 1
ATOM 632 C C . LYS A 1 89 ? 8.917 -18.267 -15.363 1.00 63.97 89 LYS A C 1
ATOM 634 O O . LYS A 1 89 ? 7.906 -17.619 -15.118 1.00 63.97 89 LYS A O 1
ATOM 639 N N . GLY A 1 90 ? 9.262 -19.335 -14.653 1.00 76.81 90 GLY A N 1
ATOM 640 C CA . GLY A 1 90 ? 8.408 -19.871 -13.601 1.00 76.81 90 GLY A CA 1
ATOM 641 C C . GLY A 1 90 ? 8.090 -18.817 -12.542 1.00 76.81 90 GLY A C 1
ATOM 642 O O . GLY A 1 90 ? 8.958 -18.034 -12.134 1.00 76.81 90 GLY A O 1
ATOM 643 N N . THR A 1 91 ? 6.837 -18.793 -12.095 1.00 88.44 91 THR A N 1
ATOM 644 C CA . THR A 1 91 ? 6.472 -18.122 -10.847 1.00 88.44 91 THR A CA 1
ATOM 645 C C . THR A 1 91 ? 7.095 -18.922 -9.714 1.00 88.44 91 THR A C 1
ATOM 647 O O . THR A 1 91 ? 6.727 -20.068 -9.481 1.00 88.44 91 THR A O 1
ATOM 650 N N . ASN A 1 92 ? 8.071 -18.334 -9.031 1.00 92.81 92 ASN A N 1
ATOM 651 C CA . ASN A 1 92 ? 8.752 -18.941 -7.896 1.00 92.81 92 ASN A CA 1
ATOM 652 C C . ASN A 1 92 ? 8.365 -18.192 -6.619 1.00 92.81 92 ASN A C 1
ATOM 654 O O . ASN A 1 92 ? 8.383 -16.959 -6.586 1.00 92.81 92 ASN A O 1
ATOM 658 N N . ILE A 1 93 ? 8.011 -18.942 -5.576 1.00 95.25 93 ILE A N 1
ATOM 659 C CA . ILE A 1 93 ? 7.694 -18.393 -4.257 1.00 95.25 93 ILE A CA 1
ATOM 660 C C . ILE A 1 93 ? 9.007 -18.010 -3.578 1.00 95.25 93 ILE A C 1
ATOM 662 O O . ILE A 1 93 ? 9.924 -18.821 -3.483 1.00 95.25 93 ILE A O 1
ATOM 666 N N . ARG A 1 94 ? 9.095 -16.760 -3.124 1.00 96.00 94 ARG A N 1
ATOM 667 C CA . ARG A 1 94 ? 10.286 -16.200 -2.475 1.00 96.00 94 ARG A CA 1
ATOM 668 C C . ARG A 1 94 ? 10.131 -16.060 -0.967 1.00 96.00 94 ARG A C 1
ATOM 670 O O . ARG A 1 94 ? 11.127 -16.142 -0.262 1.00 96.00 94 ARG A O 1
ATOM 677 N N . ALA A 1 95 ? 8.907 -15.870 -0.485 1.00 95.06 95 ALA A N 1
ATOM 678 C CA . ALA A 1 95 ? 8.581 -15.848 0.937 1.00 95.06 95 ALA A CA 1
ATOM 679 C C . ALA A 1 95 ? 7.124 -16.270 1.159 1.00 95.06 95 ALA A C 1
ATOM 681 O O . ALA A 1 95 ? 6.322 -16.252 0.225 1.00 95.06 95 ALA A O 1
ATOM 682 N N . VAL A 1 96 ? 6.774 -16.623 2.395 1.00 96.50 96 VAL A N 1
ATOM 683 C CA . VAL A 1 96 ? 5.398 -16.923 2.813 1.00 96.50 96 VAL A CA 1
ATOM 684 C C . VAL A 1 96 ? 5.106 -16.169 4.108 1.00 96.50 96 VAL A C 1
ATOM 686 O O . VAL A 1 96 ? 5.898 -16.225 5.043 1.00 96.50 96 VAL A O 1
ATOM 689 N N . VAL A 1 97 ? 3.971 -15.470 4.165 1.00 95.88 97 VAL A N 1
ATOM 690 C CA . VAL A 1 97 ? 3.547 -14.649 5.311 1.00 95.88 97 VAL A CA 1
ATOM 691 C C . VAL A 1 97 ? 2.168 -15.109 5.774 1.00 95.88 97 VAL A C 1
ATOM 693 O O . VAL A 1 97 ? 1.176 -14.869 5.087 1.00 95.88 97 VAL A O 1
ATOM 696 N N . ASN A 1 98 ? 2.085 -15.786 6.923 1.00 96.00 98 ASN A N 1
ATOM 697 C CA . ASN A 1 98 ? 0.843 -16.379 7.453 1.00 96.00 98 ASN A CA 1
ATOM 698 C C . ASN A 1 98 ? 0.045 -17.151 6.378 1.00 96.00 98 ASN A C 1
ATOM 700 O O . ASN A 1 98 ? -1.147 -16.929 6.175 1.00 96.00 98 ASN A O 1
ATOM 704 N N . GLY A 1 99 ? 0.737 -18.002 5.615 1.00 93.44 99 GLY A N 1
ATOM 705 C CA . GLY A 1 99 ? 0.140 -18.801 4.540 1.00 93.44 99 GLY A CA 1
ATOM 706 C C . GLY A 1 99 ? -0.115 -18.059 3.221 1.00 93.44 99 GLY A C 1
ATOM 707 O O . GLY A 1 99 ? -0.604 -18.674 2.280 1.00 93.44 99 GLY A O 1
ATOM 708 N N . GLN A 1 100 ? 0.219 -16.769 3.107 1.00 95.12 100 GLN A N 1
ATOM 709 C CA . GLN A 1 100 ? 0.159 -16.031 1.839 1.00 95.12 100 GLN A CA 1
ATOM 710 C C . GLN A 1 100 ? 1.533 -16.027 1.149 1.00 95.12 100 GLN A C 1
ATOM 712 O O . GLN A 1 100 ? 2.488 -15.488 1.717 1.00 95.12 100 GLN A O 1
ATOM 717 N N . PRO A 1 101 ? 1.672 -16.623 -0.049 1.00 96.25 101 PRO A N 1
ATOM 718 C CA . PRO A 1 101 ? 2.939 -16.647 -0.766 1.00 96.25 101 PRO A CA 1
ATOM 719 C C . PRO A 1 101 ? 3.235 -15.299 -1.436 1.00 96.25 101 PRO A C 1
ATOM 721 O O . PRO A 1 101 ? 2.373 -14.705 -2.078 1.00 96.25 101 PRO A O 1
ATOM 724 N N . ILE A 1 102 ? 4.488 -14.857 -1.341 1.00 96.19 102 ILE A N 1
ATOM 725 C CA . ILE A 1 102 ? 5.042 -13.723 -2.085 1.00 96.19 102 ILE A CA 1
ATOM 726 C C . ILE A 1 102 ? 5.901 -14.282 -3.214 1.00 96.19 102 ILE A C 1
ATOM 728 O O . ILE A 1 102 ? 6.860 -15.026 -2.977 1.00 96.19 102 ILE A O 1
ATOM 732 N N . THR A 1 103 ? 5.567 -13.927 -4.453 1.00 96.50 103 THR A N 1
ATOM 733 C CA . THR A 1 103 ? 6.229 -14.476 -5.639 1.00 96.50 103 THR A CA 1
ATOM 734 C C . THR A 1 103 ? 7.363 -13.586 -6.144 1.00 96.50 103 THR A C 1
ATOM 736 O O . THR A 1 103 ? 7.442 -12.388 -5.864 1.00 96.50 103 THR A O 1
ATOM 739 N N . ASN A 1 104 ? 8.238 -14.155 -6.972 1.00 95.56 104 ASN A N 1
ATOM 740 C CA . ASN A 1 104 ? 9.239 -13.406 -7.729 1.00 95.56 104 ASN A CA 1
ATOM 741 C C . ASN A 1 104 ? 8.623 -12.315 -8.624 1.00 95.56 104 ASN A C 1
ATOM 743 O O . ASN A 1 104 ? 9.268 -11.293 -8.854 1.00 95.56 104 ASN A O 1
ATOM 747 N N . TYR A 1 105 ? 7.409 -12.517 -9.141 1.00 94.19 105 TYR A N 1
ATOM 748 C CA . TYR A 1 105 ? 6.703 -11.524 -9.953 1.00 94.19 105 TYR A CA 1
ATOM 749 C C . TYR A 1 105 ? 6.242 -10.321 -9.129 1.00 94.19 105 TYR A C 1
ATOM 751 O O . TYR A 1 105 ? 6.337 -9.185 -9.598 1.00 94.19 105 TYR A O 1
ATOM 759 N N . ASP A 1 106 ? 5.788 -10.550 -7.895 1.00 94.88 106 ASP A N 1
ATOM 760 C CA . ASP A 1 106 ? 5.400 -9.470 -6.984 1.00 94.88 106 ASP A CA 1
ATOM 761 C C . ASP A 1 106 ? 6.596 -8.588 -6.643 1.00 94.88 106 ASP A C 1
ATOM 763 O O . ASP A 1 106 ? 6.512 -7.362 -6.750 1.00 94.88 106 ASP A O 1
ATOM 767 N N . ILE A 1 107 ? 7.731 -9.216 -6.322 1.00 96.19 107 ILE A N 1
ATOM 768 C CA . ILE A 1 107 ? 8.983 -8.517 -6.009 1.00 96.19 107 ILE A CA 1
ATOM 769 C C . ILE A 1 107 ? 9.444 -7.681 -7.202 1.00 96.19 107 ILE A C 1
ATOM 771 O O . ILE A 1 107 ? 9.788 -6.518 -7.022 1.00 96.19 107 ILE A O 1
ATOM 775 N N . GLN A 1 108 ? 9.391 -8.218 -8.425 1.00 95.38 108 GLN A N 1
ATOM 776 C CA . GLN A 1 108 ? 9.779 -7.479 -9.633 1.00 95.38 108 GLN A CA 1
ATOM 777 C C . GLN A 1 108 ? 8.909 -6.234 -9.858 1.00 95.38 108 GLN A C 1
ATOM 779 O O . GLN A 1 108 ? 9.447 -5.146 -10.066 1.00 95.38 108 GLN A O 1
ATOM 784 N N . ARG A 1 109 ? 7.577 -6.357 -9.757 1.00 95.38 109 ARG A N 1
ATOM 785 C CA . ARG A 1 109 ? 6.661 -5.207 -9.885 1.00 95.38 109 ARG A CA 1
ATOM 786 C C . ARG A 1 109 ? 6.902 -4.165 -8.797 1.00 95.38 109 ARG A C 1
ATOM 788 O O . ARG A 1 109 ? 6.899 -2.965 -9.070 1.00 95.38 109 ARG A O 1
ATOM 795 N N . ARG A 1 110 ? 7.151 -4.610 -7.565 1.00 96.44 110 ARG A N 1
ATOM 796 C CA . ARG A 1 110 ? 7.432 -3.709 -6.450 1.00 96.44 110 ARG A CA 1
ATOM 797 C C . ARG A 1 110 ? 8.794 -3.024 -6.586 1.00 96.44 110 ARG A C 1
ATOM 799 O O . ARG A 1 110 ? 8.898 -1.830 -6.317 1.00 96.44 110 ARG A O 1
ATOM 806 N N . ALA A 1 111 ? 9.818 -3.729 -7.057 1.00 96.62 111 ALA A N 1
ATOM 807 C CA . ALA A 1 111 ? 11.139 -3.166 -7.329 1.00 96.62 111 ALA A CA 1
ATOM 808 C C . ALA A 1 111 ? 11.096 -2.126 -8.463 1.00 96.62 111 ALA A C 1
ATOM 810 O O . ALA A 1 111 ? 11.732 -1.074 -8.363 1.00 96.62 111 ALA A O 1
ATOM 811 N N . ALA A 1 112 ? 10.295 -2.375 -9.502 1.00 95.38 112 ALA A N 1
ATOM 812 C CA . ALA A 1 112 ? 9.984 -1.407 -10.551 1.00 95.38 112 ALA A CA 1
ATOM 813 C C . ALA A 1 112 ? 9.287 -0.151 -9.995 1.00 95.38 112 ALA A C 1
ATOM 815 O O . ALA A 1 112 ? 9.676 0.978 -10.297 1.00 95.38 112 ALA A O 1
ATOM 816 N N . PHE A 1 113 ? 8.313 -0.328 -9.101 1.00 94.50 113 PHE A N 1
ATOM 817 C CA . PHE A 1 113 ? 7.655 0.792 -8.429 1.00 94.50 113 PHE A CA 1
ATOM 818 C C . PHE A 1 113 ? 8.617 1.592 -7.531 1.00 94.50 113 PHE A C 1
ATOM 820 O O . PHE A 1 113 ? 8.599 2.824 -7.521 1.00 94.50 113 PHE A O 1
ATOM 827 N N . LEU A 1 114 ? 9.512 0.912 -6.809 1.00 95.50 114 LEU A N 1
ATOM 828 C CA . LEU A 1 114 ? 10.583 1.541 -6.029 1.00 95.50 114 LEU A CA 1
ATOM 829 C C . LEU A 1 114 ? 11.548 2.346 -6.908 1.00 95.50 114 LEU A C 1
ATOM 831 O O . LEU A 1 114 ? 11.974 3.431 -6.513 1.00 95.50 114 LEU A O 1
ATOM 835 N N . GLN A 1 115 ? 11.847 1.855 -8.112 1.00 93.81 115 GLN A N 1
ATOM 836 C CA . GLN A 1 115 ? 12.656 2.578 -9.092 1.00 93.81 115 GLN A CA 1
ATOM 837 C C . GLN A 1 115 ? 11.981 3.877 -9.543 1.00 93.81 115 GLN A C 1
ATOM 839 O O . GLN A 1 115 ? 12.648 4.907 -9.612 1.00 93.81 115 GLN A O 1
ATOM 844 N N . LEU A 1 116 ? 10.668 3.856 -9.800 1.00 91.88 116 LEU A N 1
ATOM 845 C CA . LEU A 1 116 ? 9.913 5.060 -10.164 1.00 91.88 116 LEU A CA 1
ATOM 846 C C . LEU A 1 116 ? 9.959 6.119 -9.051 1.00 91.88 116 LEU A C 1
ATOM 848 O O . LEU A 1 116 ? 10.108 7.307 -9.328 1.00 91.88 116 LEU A O 1
ATOM 852 N N . ARG A 1 117 ? 9.916 5.680 -7.789 1.00 90.62 117 ARG A N 1
ATOM 853 C CA . ARG A 1 117 ? 10.082 6.535 -6.600 1.00 90.62 117 ARG A CA 1
ATOM 854 C C . ARG A 1 117 ? 11.535 6.949 -6.324 1.00 90.62 117 ARG A C 1
ATOM 856 O O . ARG A 1 117 ? 11.782 7.623 -5.330 1.00 90.62 117 ARG A O 1
ATOM 863 N N . ARG A 1 118 ? 12.491 6.557 -7.177 1.00 93.25 118 ARG A N 1
ATOM 864 C CA . ARG A 1 118 ? 13.936 6.818 -7.031 1.00 93.25 118 ARG A CA 1
ATOM 865 C C . ARG A 1 118 ? 14.517 6.320 -5.699 1.00 93.25 118 ARG A C 1
ATOM 867 O O . ARG A 1 118 ? 15.449 6.914 -5.164 1.00 93.25 118 ARG A O 1
ATOM 874 N N . ILE A 1 119 ? 13.991 5.212 -5.173 1.00 92.88 119 ILE A N 1
ATOM 875 C CA . ILE A 1 119 ? 14.536 4.580 -3.967 1.00 92.88 119 ILE A CA 1
ATOM 876 C C . ILE A 1 119 ? 15.821 3.827 -4.330 1.00 92.88 119 ILE A C 1
ATOM 878 O O . ILE A 1 119 ? 15.808 2.916 -5.162 1.00 92.88 119 ILE A O 1
ATOM 882 N N . GLY A 1 120 ? 16.933 4.230 -3.713 1.00 91.38 120 GLY A N 1
ATOM 883 C CA . GLY A 1 120 ? 18.246 3.612 -3.896 1.00 91.38 120 GLY A CA 1
ATOM 884 C C . GLY A 1 120 ? 18.449 2.314 -3.101 1.00 91.38 120 GLY A C 1
ATOM 885 O O . GLY A 1 120 ? 17.592 1.885 -2.323 1.00 91.38 120 GLY A O 1
AT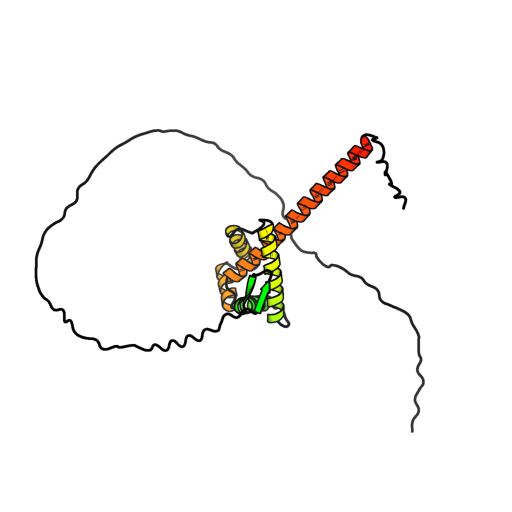OM 886 N N . GLY A 1 121 ? 19.626 1.710 -3.280 1.00 94.62 121 GLY A N 1
ATOM 887 C CA . GLY A 1 121 ? 20.037 0.466 -2.617 1.00 94.62 121 GLY A CA 1
ATOM 888 C C . GLY A 1 121 ? 19.523 -0.802 -3.305 1.00 94.62 121 GLY A C 1
ATOM 889 O O . GLY A 1 121 ? 19.135 -0.777 -4.477 1.00 94.62 121 GLY A O 1
ATOM 890 N N . ASP A 1 122 ? 19.521 -1.919 -2.569 1.00 95.62 122 ASP A N 1
ATOM 891 C CA . ASP A 1 122 ? 18.957 -3.180 -3.055 1.00 95.62 122 ASP A CA 1
ATOM 892 C C . ASP A 1 122 ? 17.425 -3.102 -3.105 1.00 95.62 122 ASP A C 1
ATOM 894 O O . ASP A 1 122 ? 16.709 -3.286 -2.116 1.00 95.62 122 ASP A O 1
ATOM 898 N N . ARG A 1 123 ? 16.919 -2.812 -4.304 1.00 95.62 123 ARG A N 1
ATOM 899 C CA . ARG A 1 123 ? 15.487 -2.691 -4.577 1.00 95.62 123 ARG A CA 1
ATOM 900 C C . ARG A 1 123 ? 14.744 -4.015 -4.431 1.00 95.62 123 ARG A C 1
ATOM 902 O O . ARG A 1 123 ? 13.564 -3.967 -4.107 1.00 95.62 123 ARG A O 1
ATOM 909 N N . ASN A 1 124 ? 15.386 -5.166 -4.640 1.00 96.00 124 ASN A N 1
ATOM 910 C CA . ASN A 1 124 ? 14.717 -6.460 -4.482 1.00 96.00 124 ASN A CA 1
ATOM 911 C C . ASN A 1 124 ? 14.514 -6.791 -3.002 1.00 96.00 124 ASN A C 1
ATOM 913 O O . ASN A 1 124 ? 13.417 -7.199 -2.624 1.00 96.00 124 ASN A O 1
ATOM 917 N N . ALA A 1 125 ? 15.528 -6.555 -2.166 1.00 96.62 125 ALA A N 1
ATOM 918 C CA . ALA A 1 125 ? 15.402 -6.719 -0.718 1.00 96.62 125 ALA A CA 1
ATOM 919 C C . ALA A 1 125 ? 14.329 -5.783 -0.138 1.00 96.62 125 ALA A C 1
ATOM 921 O O . ALA A 1 125 ? 13.418 -6.236 0.552 1.00 96.62 125 ALA A O 1
ATOM 922 N N . LYS A 1 126 ? 14.361 -4.495 -0.507 1.00 97.31 126 LYS A N 1
ATOM 923 C CA . LYS A 1 126 ? 13.338 -3.520 -0.087 1.00 97.31 126 LYS A CA 1
ATOM 924 C C . LYS A 1 126 ? 11.944 -3.866 -0.606 1.00 97.31 126 LYS A C 1
ATOM 926 O O . LYS A 1 126 ? 10.957 -3.679 0.096 1.00 97.31 126 LYS A O 1
ATOM 931 N N . ALA A 1 127 ? 11.846 -4.367 -1.836 1.00 97.31 127 ALA A N 1
ATOM 932 C CA . ALA A 1 127 ? 10.578 -4.810 -2.397 1.00 97.31 127 ALA A CA 1
ATOM 933 C C . ALA A 1 127 ? 9.986 -5.974 -1.604 1.00 97.31 127 ALA A C 1
ATOM 935 O O . ALA A 1 127 ? 8.789 -5.967 -1.330 1.00 97.31 127 ALA A O 1
ATOM 936 N N . LEU A 1 128 ? 10.813 -6.952 -1.229 1.00 97.69 128 LEU A N 1
ATOM 937 C CA . LEU A 1 128 ? 10.385 -8.063 -0.390 1.00 97.69 128 LEU A CA 1
ATOM 938 C C . LEU A 1 128 ? 9.886 -7.563 0.971 1.00 97.69 128 LEU A C 1
ATOM 940 O O . LEU A 1 128 ? 8.796 -7.946 1.383 1.00 97.69 128 LEU A O 1
ATOM 944 N N . GLU A 1 129 ? 10.632 -6.672 1.623 1.00 97.44 129 GLU A N 1
ATOM 945 C CA . GLU A 1 129 ? 10.247 -6.069 2.904 1.00 97.44 129 GLU A CA 1
ATOM 946 C C . GLU A 1 129 ? 8.903 -5.324 2.817 1.00 97.44 129 GLU A C 1
ATOM 948 O O . GLU A 1 129 ? 7.989 -5.609 3.592 1.00 97.44 129 GLU A O 1
ATOM 953 N N . GLU A 1 130 ? 8.726 -4.444 1.821 1.00 97.44 130 GLU A N 1
ATOM 954 C CA . GLU A 1 130 ? 7.458 -3.728 1.618 1.00 97.44 130 GLU A CA 1
ATOM 955 C C . GLU A 1 130 ? 6.286 -4.678 1.320 1.00 97.44 130 GLU A C 1
ATOM 957 O O . GLU A 1 130 ? 5.156 -4.415 1.733 1.00 97.44 130 GLU A O 1
ATOM 962 N N . LEU A 1 131 ? 6.521 -5.777 0.596 1.00 97.62 131 LEU A N 1
ATOM 963 C CA . LEU A 1 131 ? 5.482 -6.766 0.295 1.00 97.62 131 LEU A CA 1
ATOM 964 C C . LEU A 1 131 ? 5.100 -7.587 1.526 1.00 97.62 131 LEU A C 1
ATOM 966 O O . LEU A 1 131 ? 3.914 -7.861 1.722 1.00 97.62 131 LEU A O 1
ATOM 970 N N . VAL A 1 132 ? 6.069 -7.952 2.367 1.00 97.88 132 VAL A N 1
ATOM 971 C CA . VAL A 1 132 ? 5.807 -8.608 3.655 1.00 97.88 132 VAL A CA 1
ATOM 972 C C . VAL A 1 132 ? 4.968 -7.688 4.535 1.00 97.88 132 VAL A C 1
ATOM 974 O O . VAL A 1 132 ? 3.902 -8.090 5.004 1.00 97.88 132 VAL A O 1
ATOM 977 N N . GLU A 1 133 ? 5.384 -6.430 4.684 1.00 97.38 133 GLU A N 1
ATOM 978 C CA . GLU A 1 133 ? 4.659 -5.447 5.485 1.00 97.38 133 GLU A CA 1
ATOM 979 C C . GLU A 1 133 ? 3.238 -5.214 4.945 1.00 97.38 133 GLU A C 1
ATOM 981 O O . GLU A 1 133 ? 2.267 -5.237 5.704 1.00 97.38 133 GLU A O 1
ATOM 986 N N . GLN A 1 134 ? 3.083 -5.048 3.626 1.00 97.44 134 GLN A N 1
ATOM 987 C CA . GLN A 1 134 ? 1.771 -4.910 2.994 1.00 97.44 134 GLN A CA 1
ATOM 988 C C . GLN A 1 134 ? 0.888 -6.135 3.254 1.00 97.44 134 GLN A C 1
ATOM 990 O O . GLN A 1 134 ? -0.301 -5.976 3.529 1.00 97.44 134 GLN A O 1
ATOM 995 N N . THR A 1 135 ? 1.448 -7.342 3.181 1.00 97.12 135 THR A N 1
ATOM 996 C CA . THR A 1 135 ? 0.696 -8.581 3.408 1.00 97.12 135 THR A CA 1
ATOM 997 C C . THR A 1 135 ? 0.170 -8.641 4.840 1.00 97.12 135 THR A C 1
ATOM 999 O O . THR A 1 135 ? -1.019 -8.890 5.040 1.00 97.12 135 THR A O 1
ATOM 1002 N N . ILE A 1 136 ? 1.009 -8.312 5.827 1.00 97.12 136 ILE A N 1
ATOM 1003 C CA . ILE A 1 136 ? 0.610 -8.239 7.242 1.00 97.12 136 ILE A CA 1
ATOM 1004 C C . ILE A 1 136 ? -0.484 -7.178 7.441 1.00 97.12 136 ILE A C 1
ATOM 1006 O O . ILE A 1 136 ? -1.524 -7.456 8.038 1.00 97.12 136 ILE A O 1
ATOM 1010 N N . LYS A 1 137 ? -0.303 -5.975 6.881 1.00 96.12 137 LYS A N 1
ATOM 1011 C CA . LYS A 1 137 ? -1.296 -4.887 6.955 1.00 96.12 137 LYS A CA 1
ATOM 1012 C C . LYS A 1 137 ? -2.643 -5.292 6.359 1.00 96.12 137 LYS A C 1
ATOM 1014 O O . LYS A 1 137 ? -3.689 -5.000 6.937 1.00 96.12 137 LYS A O 1
ATOM 1019 N N . MET A 1 138 ? -2.628 -5.973 5.215 1.00 97.12 138 MET A N 1
ATOM 1020 C CA . MET A 1 138 ? -3.840 -6.447 4.548 1.00 97.12 138 MET A CA 1
ATOM 1021 C C . MET A 1 138 ? -4.541 -7.555 5.333 1.00 97.12 138 MET A C 1
ATOM 1023 O O . MET A 1 138 ? -5.770 -7.572 5.380 1.00 97.12 138 MET A O 1
ATOM 1027 N N . GLN A 1 139 ? -3.791 -8.455 5.971 1.00 96.56 139 GLN A N 1
ATOM 1028 C CA . GLN A 1 139 ? -4.352 -9.480 6.855 1.00 96.56 139 GLN A CA 1
ATOM 1029 C C . GLN A 1 139 ? -5.034 -8.851 8.073 1.00 96.56 139 GLN A C 1
ATOM 1031 O O . GLN A 1 139 ? -6.182 -9.180 8.369 1.00 96.56 139 GLN A O 1
ATOM 1036 N N . GLU A 1 140 ? -4.389 -7.881 8.721 1.00 95.62 140 GLU A N 1
ATOM 1037 C CA . GLU A 1 140 ? -4.990 -7.166 9.850 1.00 95.62 140 GLU A CA 1
ATOM 1038 C C . GLU A 1 140 ? -6.224 -6.357 9.440 1.00 95.62 140 GLU A C 1
ATOM 1040 O O . GLU A 1 140 ? -7.242 -6.376 10.135 1.00 95.62 140 GLU A O 1
ATOM 1045 N N . ALA A 1 141 ? -6.178 -5.688 8.287 1.00 96.50 141 ALA A N 1
ATOM 1046 C CA . ALA A 1 141 ? -7.331 -4.959 7.778 1.00 96.50 141 ALA A CA 1
ATOM 1047 C C . ALA A 1 141 ? -8.509 -5.884 7.432 1.00 96.50 141 ALA A C 1
ATOM 1049 O O . ALA A 1 141 ? -9.660 -5.526 7.677 1.00 96.50 141 ALA A O 1
ATOM 1050 N N . ARG A 1 142 ? -8.242 -7.089 6.906 1.00 95.75 142 ARG A N 1
ATOM 1051 C CA . ARG A 1 142 ? -9.265 -8.132 6.706 1.00 95.75 142 ARG A CA 1
ATOM 1052 C C . ARG A 1 142 ? -9.868 -8.565 8.034 1.00 95.75 142 ARG A C 1
ATOM 1054 O O . ARG A 1 142 ? -11.083 -8.534 8.181 1.00 95.75 142 ARG A O 1
ATOM 1061 N N . ARG A 1 143 ? -9.024 -8.890 9.015 1.00 95.00 143 ARG A N 1
ATOM 1062 C CA . ARG A 1 143 ? -9.447 -9.325 10.353 1.00 95.00 143 ARG A CA 1
ATOM 1063 C C . ARG A 1 143 ? -10.334 -8.293 11.056 1.00 95.00 143 ARG A C 1
ATOM 1065 O O . ARG A 1 143 ? -11.228 -8.661 11.808 1.00 95.00 143 ARG A O 1
ATOM 1072 N N . ARG A 1 144 ? -10.089 -7.003 10.811 1.00 94.44 144 ARG A N 1
ATOM 1073 C CA . ARG A 1 144 ? -10.848 -5.880 11.386 1.00 94.44 144 ARG A CA 1
ATOM 1074 C C . ARG A 1 144 ? -11.977 -5.360 10.490 1.00 94.44 144 ARG A C 1
ATOM 1076 O O . ARG A 1 144 ? -12.630 -4.396 10.869 1.00 94.44 144 ARG A O 1
ATOM 1083 N N . ASN A 1 145 ? -12.214 -5.965 9.325 1.00 95.12 145 ASN A N 1
ATOM 1084 C CA . ASN A 1 145 ? -13.202 -5.505 8.342 1.00 95.12 145 ASN A CA 1
ATOM 1085 C C . ASN A 1 145 ? -13.010 -4.034 7.911 1.00 95.12 145 ASN A C 1
ATOM 1087 O O . ASN A 1 145 ? -13.971 -3.305 7.683 1.00 95.12 145 ASN A O 1
ATOM 1091 N N . THR A 1 146 ? -11.759 -3.583 7.778 1.00 96.19 146 THR A N 1
ATOM 1092 C CA . THR A 1 146 ? -11.408 -2.199 7.400 1.00 96.19 146 THR A CA 1
ATOM 1093 C C . THR A 1 146 ? -10.885 -2.066 5.977 1.00 96.19 146 THR A C 1
ATOM 1095 O O . THR A 1 146 ? -10.242 -1.068 5.638 1.00 96.19 146 THR A O 1
ATOM 1098 N N . LEU A 1 147 ? -11.133 -3.069 5.135 1.00 96.62 147 LEU A N 1
ATOM 1099 C CA . LEU A 1 147 ? -10.701 -3.050 3.746 1.00 96.62 147 LEU A CA 1
ATOM 1100 C C . LEU A 1 147 ? -11.336 -1.893 2.972 1.00 96.62 147 LEU A C 1
ATOM 1102 O O . LEU A 1 147 ? -12.547 -1.690 3.005 1.00 96.62 147 LEU A O 1
ATOM 1106 N N . ALA A 1 148 ? -10.514 -1.170 2.216 1.00 96.88 148 ALA A N 1
ATOM 1107 C CA . ALA A 1 148 ? -11.003 -0.195 1.252 1.00 96.88 148 ALA A CA 1
ATOM 1108 C C . ALA A 1 148 ? -11.743 -0.888 0.100 1.00 96.88 148 ALA A C 1
ATOM 1110 O O . ALA A 1 148 ? -11.314 -1.944 -0.387 1.00 96.88 148 ALA A O 1
ATOM 1111 N N . GLY A 1 149 ? -12.867 -0.301 -0.317 1.00 97.19 149 GLY A N 1
ATOM 1112 C CA . GLY A 1 149 ? -13.659 -0.774 -1.448 1.00 97.19 149 GLY A CA 1
ATOM 1113 C C . GLY A 1 149 ? -13.040 -0.373 -2.788 1.00 97.19 149 GLY A C 1
ATOM 1114 O O . GLY A 1 149 ? -12.286 0.595 -2.872 1.00 97.19 149 GLY A O 1
ATOM 1115 N N . LYS A 1 150 ? -13.392 -1.086 -3.866 1.00 96.62 150 LYS A N 1
ATOM 1116 C CA . LYS A 1 150 ? -12.847 -0.826 -5.213 1.00 96.62 150 LYS A CA 1
ATOM 1117 C C . LYS A 1 150 ? -13.059 0.623 -5.666 1.00 96.62 150 LYS A C 1
ATOM 1119 O O . LYS A 1 150 ? -12.119 1.252 -6.134 1.00 96.62 150 LYS A O 1
ATOM 1124 N N . ARG A 1 151 ? -14.271 1.161 -5.483 1.00 97.94 151 ARG A N 1
ATOM 1125 C CA . ARG A 1 151 ? -14.605 2.546 -5.852 1.00 97.94 151 ARG A CA 1
ATOM 1126 C C . ARG A 1 151 ? -13.702 3.559 -5.146 1.00 97.94 151 ARG A C 1
ATOM 1128 O O . ARG A 1 151 ? -13.171 4.454 -5.785 1.00 97.94 151 ARG A O 1
ATOM 1135 N N . GLU A 1 152 ? -13.476 3.383 -3.848 1.00 97.50 152 GLU A N 1
ATOM 1136 C CA . GLU A 1 152 ? -12.635 4.288 -3.055 1.00 97.50 152 GLU A CA 1
ATOM 1137 C C . GLU A 1 152 ? -11.166 4.233 -3.495 1.00 97.50 152 GLU A C 1
ATOM 1139 O O . GLU A 1 152 ? -10.483 5.257 -3.524 1.00 97.50 152 GLU A O 1
ATOM 1144 N N . VAL A 1 153 ? -10.691 3.040 -3.866 1.00 98.25 153 VAL A N 1
ATOM 1145 C CA . VAL A 1 153 ? -9.350 2.837 -4.426 1.00 98.25 153 VAL A CA 1
ATOM 1146 C C . VAL A 1 153 ? -9.229 3.501 -5.798 1.00 98.25 153 VAL A C 1
ATOM 1148 O O . VAL A 1 153 ? -8.240 4.185 -6.045 1.00 98.25 153 VAL A O 1
ATOM 1151 N N . ASP A 1 154 ? -10.231 3.357 -6.670 1.00 97.88 154 ASP A N 1
ATOM 1152 C CA . ASP A 1 154 ? -10.261 4.000 -7.989 1.00 97.88 154 ASP A CA 1
ATOM 1153 C C . ASP A 1 154 ? -10.282 5.535 -7.869 1.00 97.88 154 ASP A C 1
ATOM 1155 O O . ASP A 1 154 ? -9.524 6.224 -8.552 1.00 97.88 154 ASP A O 1
ATOM 1159 N N . GLU A 1 155 ? -11.074 6.078 -6.943 1.00 98.19 155 GLU A N 1
ATOM 1160 C CA . GLU A 1 155 ? -11.075 7.508 -6.627 1.00 98.19 155 GLU A CA 1
ATOM 1161 C C . GLU A 1 155 ? -9.719 7.970 -6.083 1.00 98.19 155 GLU A C 1
ATOM 1163 O O . GLU A 1 155 ? -9.206 9.009 -6.492 1.00 98.19 155 GLU A O 1
ATOM 1168 N N . SER A 1 156 ? -9.104 7.209 -5.173 1.00 98.00 156 SER A N 1
ATOM 1169 C CA . SER A 1 156 ? -7.781 7.538 -4.636 1.00 98.00 156 SER A CA 1
ATOM 1170 C C . SER A 1 156 ? -6.694 7.473 -5.711 1.00 98.00 156 SER A C 1
ATOM 1172 O O . SER A 1 156 ? -5.779 8.295 -5.705 1.00 98.00 156 SER A O 1
ATOM 1174 N N . PHE A 1 157 ? -6.796 6.534 -6.650 1.00 97.88 157 PHE A N 1
ATOM 1175 C CA . PHE A 1 157 ? -5.912 6.444 -7.808 1.00 97.88 157 PHE A CA 1
ATOM 1176 C C . PHE A 1 157 ? -6.066 7.672 -8.718 1.00 97.88 157 PHE A C 1
ATOM 1178 O O . PHE A 1 157 ? -5.069 8.257 -9.141 1.00 97.88 157 PHE A O 1
ATOM 1185 N N . ALA A 1 158 ? -7.302 8.115 -8.970 1.00 97.94 158 ALA A N 1
ATOM 1186 C CA . ALA A 1 158 ? -7.571 9.335 -9.728 1.00 97.94 158 ALA A CA 1
ATOM 1187 C C . ALA A 1 158 ? -7.036 10.586 -9.012 1.00 97.94 158 ALA A C 1
ATOM 1189 O O . ALA A 1 158 ? -6.343 11.390 -9.631 1.00 97.94 158 ALA A O 1
ATOM 1190 N N . ARG A 1 159 ? -7.262 10.708 -7.694 1.00 97.69 159 ARG A N 1
ATOM 1191 C CA . ARG A 1 159 ? -6.696 11.792 -6.872 1.00 97.69 159 ARG A CA 1
ATOM 1192 C C . ARG A 1 159 ? -5.174 11.809 -6.944 1.00 97.69 159 ARG A C 1
ATOM 1194 O O . ARG A 1 159 ? -4.603 12.878 -7.108 1.00 97.69 159 ARG A O 1
ATOM 1201 N N . PHE A 1 160 ? -4.517 10.649 -6.886 1.00 96.25 160 PHE A N 1
ATOM 1202 C CA . PHE A 1 160 ? -3.064 10.562 -7.030 1.00 96.25 160 PHE A CA 1
ATOM 1203 C C . PHE A 1 160 ? -2.592 11.115 -8.381 1.00 96.25 160 PHE A C 1
ATOM 1205 O O . PHE A 1 160 ? -1.637 11.891 -8.418 1.00 96.25 160 PHE A O 1
ATOM 1212 N N . ALA A 1 161 ? -3.269 10.772 -9.481 1.00 97.12 161 ALA A N 1
ATOM 1213 C CA . ALA A 1 161 ? -2.959 11.338 -10.793 1.00 97.12 161 ALA A CA 1
ATOM 1214 C C . ALA A 1 161 ? -3.112 12.872 -10.787 1.00 97.12 161 ALA A C 1
ATOM 1216 O O . ALA A 1 161 ? -2.173 13.589 -11.143 1.00 97.12 161 ALA A O 1
ATOM 1217 N N . SER A 1 162 ? -4.240 13.380 -10.278 1.00 97.56 162 SER A N 1
ATOM 1218 C CA . SER A 1 162 ? -4.506 14.819 -10.177 1.00 97.56 162 SER A CA 1
ATOM 1219 C C . SER A 1 162 ? -3.483 15.555 -9.304 1.00 97.56 162 SER A C 1
ATOM 1221 O O . SER A 1 162 ? -2.999 16.614 -9.699 1.00 97.56 162 SER A O 1
ATOM 1223 N N . SER A 1 163 ? -3.082 14.989 -8.160 1.00 96.31 163 SER A N 1
ATOM 1224 C CA . SER A 1 163 ? -2.045 15.556 -7.283 1.00 96.31 163 SER A CA 1
ATOM 1225 C C . SER A 1 163 ? -0.679 15.651 -7.966 1.00 96.31 163 SER A C 1
ATOM 1227 O O . SER A 1 163 ? 0.097 16.551 -7.660 1.00 96.31 163 SER A O 1
ATOM 1229 N N . ASN A 1 164 ? -0.401 14.765 -8.925 1.00 95.44 164 ASN A N 1
ATOM 1230 C CA . ASN A 1 164 ? 0.808 14.797 -9.748 1.00 95.44 164 ASN A CA 1
ATOM 1231 C C . ASN A 1 164 ? 0.614 15.568 -11.069 1.00 95.44 164 ASN A C 1
ATOM 1233 O O . ASN A 1 164 ? 1.441 15.451 -11.972 1.00 95.44 164 ASN A O 1
ATOM 1237 N N . ARG A 1 165 ? -0.461 16.365 -11.185 1.00 96.31 165 ARG A N 1
ATOM 1238 C CA . ARG A 1 165 ? -0.788 17.199 -12.356 1.00 96.31 165 ARG A CA 1
ATOM 1239 C C . ARG A 1 165 ? -0.859 16.405 -13.667 1.00 96.31 165 ARG A C 1
ATOM 1241 O O . ARG A 1 165 ? -0.434 16.887 -14.713 1.00 96.31 165 ARG A O 1
ATOM 1248 N N . MET A 1 166 ? -1.392 15.186 -13.613 1.00 96.75 166 MET A N 1
ATOM 1249 C CA . MET A 1 166 ? -1.561 14.321 -14.781 1.00 96.75 166 MET A CA 1
ATOM 1250 C C . MET A 1 166 ? -2.933 13.644 -14.798 1.00 96.75 166 MET A C 1
ATOM 1252 O O . MET A 1 166 ? -3.601 13.505 -13.775 1.00 96.75 166 MET A O 1
ATOM 1256 N N . SER A 1 167 ? -3.358 13.202 -15.977 1.00 97.81 167 SER A N 1
ATOM 1257 C CA . SER A 1 167 ? -4.558 12.380 -16.138 1.00 97.81 167 SER A CA 1
ATOM 1258 C C . SER A 1 167 ? -4.318 10.927 -15.710 1.00 97.81 167 SER A C 1
ATOM 1260 O O . SER A 1 167 ? -3.192 10.425 -15.713 1.00 97.81 167 SER A O 1
ATOM 1262 N N . VAL A 1 168 ? -5.405 10.211 -15.411 1.00 96.88 168 VAL A N 1
ATOM 1263 C CA . VAL A 1 168 ? -5.394 8.761 -15.138 1.00 96.88 168 VAL A CA 1
ATOM 1264 C C . VAL A 1 168 ? -4.753 7.968 -16.286 1.00 96.88 168 VAL A C 1
ATOM 1266 O O . VAL A 1 168 ? -3.991 7.033 -16.039 1.00 96.88 168 VAL A O 1
ATOM 1269 N N . SER A 1 169 ? -5.012 8.364 -17.536 1.00 97.06 169 SER A N 1
ATOM 1270 C CA . SER A 1 169 ? -4.417 7.729 -18.720 1.00 97.06 169 SER A CA 1
ATOM 1271 C C . SER A 1 169 ? -2.892 7.897 -18.756 1.00 97.06 169 SER A C 1
ATOM 1273 O O . SER A 1 169 ? -2.156 6.920 -18.901 1.00 97.06 169 SER A O 1
ATOM 1275 N N . GLN A 1 170 ? -2.401 9.117 -18.515 1.00 96.69 170 GLN A N 1
ATOM 1276 C CA . GLN A 1 170 ? -0.963 9.398 -18.451 1.00 96.69 170 GLN A CA 1
ATOM 1277 C C . GLN A 1 170 ? -0.279 8.629 -17.316 1.00 96.69 170 GLN A C 1
ATOM 1279 O O . GLN A 1 170 ? 0.799 8.068 -17.518 1.00 96.69 170 GLN A O 1
ATOM 1284 N N . LEU A 1 171 ? -0.918 8.540 -16.145 1.00 96.00 171 LEU A N 1
ATOM 1285 C CA . LEU A 1 171 ? -0.403 7.742 -15.034 1.00 96.00 171 LEU A CA 1
ATOM 1286 C C . LEU A 1 171 ? -0.278 6.261 -15.420 1.00 96.00 171 LEU A C 1
ATOM 1288 O O . LEU A 1 171 ? 0.773 5.660 -15.201 1.00 96.00 171 LEU A O 1
ATOM 1292 N N . ASN A 1 172 ? -1.306 5.682 -16.049 1.00 96.12 172 ASN A N 1
ATOM 1293 C CA . ASN A 1 172 ? -1.258 4.298 -16.532 1.00 96.12 172 ASN A CA 1
ATOM 1294 C C . ASN A 1 172 ? -0.111 4.072 -17.524 1.00 96.12 172 ASN A C 1
ATOM 1296 O O . ASN A 1 172 ? 0.575 3.051 -17.451 1.00 96.12 172 ASN A O 1
ATOM 1300 N N . GLN A 1 173 ? 0.138 5.028 -18.419 1.00 95.81 173 GLN A N 1
ATOM 1301 C CA . GLN A 1 173 ? 1.238 4.961 -19.377 1.00 95.81 173 GLN A CA 1
ATOM 1302 C C . GLN A 1 173 ? 2.611 4.997 -18.686 1.00 95.81 173 GLN A C 1
ATOM 1304 O O . GLN A 1 173 ? 3.498 4.223 -19.045 1.00 95.81 173 GLN A O 1
ATOM 1309 N N . ILE A 1 174 ? 2.792 5.845 -17.670 1.00 93.94 174 ILE A N 1
ATOM 1310 C CA . ILE A 1 174 ? 4.037 5.923 -16.884 1.00 93.94 174 ILE A CA 1
ATOM 1311 C C . ILE A 1 174 ? 4.273 4.631 -16.089 1.00 93.94 174 ILE A C 1
ATOM 1313 O O . ILE A 1 174 ? 5.383 4.092 -16.091 1.00 93.94 174 ILE A O 1
ATOM 1317 N N . LEU A 1 175 ? 3.232 4.102 -15.441 1.00 94.56 175 LEU A N 1
ATOM 1318 C CA . LEU A 1 175 ? 3.314 2.847 -14.692 1.00 94.56 175 LEU A CA 1
ATOM 1319 C C . LEU A 1 175 ? 3.674 1.683 -15.623 1.00 94.56 175 LEU A C 1
ATOM 1321 O O . LEU A 1 175 ? 4.641 0.967 -15.368 1.00 94.56 175 LEU A O 1
ATOM 1325 N N . SER A 1 176 ? 2.992 1.573 -16.764 1.00 93.88 176 SER A N 1
ATOM 1326 C CA . SER A 1 176 ? 3.237 0.502 -17.738 1.00 93.88 176 SER A CA 1
ATOM 1327 C C . SER A 1 176 ? 4.667 0.539 -18.283 1.00 93.88 176 SER A C 1
ATOM 1329 O O . SER A 1 176 ? 5.321 -0.497 -18.364 1.00 93.88 176 SER A O 1
ATOM 1331 N N . ARG A 1 177 ? 5.200 1.736 -18.575 1.00 93.31 177 ARG A N 1
ATOM 1332 C CA . ARG A 1 177 ? 6.598 1.923 -19.010 1.00 93.31 177 ARG A CA 1
ATOM 1333 C C . ARG A 1 177 ? 7.622 1.504 -17.962 1.00 93.31 177 ARG A C 1
ATOM 1335 O O . ARG A 1 177 ? 8.715 1.087 -18.322 1.00 93.31 177 ARG A O 1
ATOM 1342 N N . SER A 1 178 ? 7.286 1.625 -16.680 1.00 89.62 178 SER A N 1
ATOM 1343 C CA . SER A 1 178 ? 8.167 1.188 -15.595 1.00 89.62 178 SER A CA 1
ATOM 1344 C C . SER A 1 178 ? 8.004 -0.294 -15.246 1.00 89.62 178 SER A C 1
ATOM 1346 O O . SER A 1 178 ? 8.750 -0.788 -14.411 1.00 89.62 178 SER A O 1
ATOM 1348 N N . GLY A 1 179 ? 7.086 -1.027 -15.889 1.00 91.25 179 GLY A N 1
ATOM 1349 C CA . GLY A 1 179 ? 6.810 -2.435 -15.579 1.00 91.25 179 GLY A CA 1
ATOM 1350 C C . GLY A 1 179 ? 5.889 -2.629 -14.369 1.00 91.25 179 GLY A C 1
ATOM 1351 O O . GLY A 1 179 ? 5.794 -3.731 -13.827 1.00 91.25 179 GLY A O 1
ATOM 1352 N N . VAL A 1 180 ? 5.199 -1.569 -13.941 1.00 94.12 180 VAL A N 1
ATOM 1353 C CA . VAL A 1 180 ? 4.203 -1.599 -12.867 1.00 94.12 180 VAL A CA 1
ATOM 1354 C C . VAL A 1 180 ? 2.813 -1.609 -13.492 1.00 94.12 180 VAL A C 1
ATOM 1356 O O . VAL A 1 180 ? 2.467 -0.735 -14.281 1.00 94.12 180 VAL A O 1
ATOM 1359 N N . THR A 1 181 ? 1.979 -2.584 -13.138 1.00 93.56 181 THR A N 1
ATOM 1360 C CA . THR A 1 181 ? 0.582 -2.586 -13.588 1.00 93.56 181 THR A CA 1
ATOM 1361 C C . THR A 1 181 ? -0.246 -1.616 -12.748 1.00 93.56 181 THR A C 1
ATOM 1363 O O . THR A 1 181 ? 0.004 -1.439 -11.551 1.00 93.56 181 THR A O 1
ATOM 1366 N N . SER A 1 182 ? -1.274 -1.014 -13.351 1.00 95.31 182 SER A N 1
ATOM 1367 C CA . SER A 1 182 ? -2.238 -0.177 -12.624 1.00 95.31 182 SER A CA 1
ATOM 1368 C C . SER A 1 182 ? -2.858 -0.934 -11.451 1.00 95.31 182 SER A C 1
ATOM 1370 O O . SER A 1 182 ? -3.027 -0.370 -10.376 1.00 95.31 182 SER A O 1
ATOM 1372 N N . GLU A 1 183 ? -3.129 -2.226 -11.639 1.00 94.81 183 GLU A N 1
ATOM 1373 C CA . GLU A 1 183 ? -3.679 -3.098 -10.605 1.00 94.81 183 GLU A CA 1
ATOM 1374 C C . GLU A 1 183 ? -2.727 -3.259 -9.417 1.00 94.81 183 GLU A C 1
ATOM 1376 O O . GLU A 1 183 ? -3.145 -3.123 -8.272 1.00 94.81 183 GLU A O 1
ATOM 1381 N N . HIS A 1 184 ? -1.425 -3.445 -9.663 1.00 94.69 184 HIS A N 1
ATOM 1382 C CA . HIS A 1 184 ? -0.446 -3.529 -8.578 1.00 94.69 184 HIS A CA 1
ATOM 1383 C C . HIS A 1 184 ? -0.387 -2.231 -7.765 1.00 94.69 184 HIS A C 1
ATOM 1385 O O . HIS A 1 184 ? -0.290 -2.265 -6.537 1.00 94.69 184 HIS A O 1
ATOM 1391 N N . PHE A 1 185 ? -0.472 -1.080 -8.437 1.00 95.94 185 PHE A N 1
ATOM 1392 C CA . PHE A 1 185 ? -0.484 0.207 -7.750 1.00 95.94 185 PHE A CA 1
ATOM 1393 C C . PHE A 1 185 ? -1.797 0.452 -6.989 1.00 95.94 185 PHE A C 1
ATOM 1395 O O . PHE A 1 185 ? -1.768 0.942 -5.862 1.00 95.94 185 PHE A O 1
ATOM 1402 N N . LYS A 1 186 ? -2.945 0.052 -7.545 1.00 97.12 186 LYS A N 1
ATOM 1403 C CA . LYS A 1 186 ? -4.236 0.096 -6.842 1.00 97.12 186 LYS A CA 1
ATOM 1404 C C . LYS A 1 186 ? -4.246 -0.796 -5.605 1.00 97.12 186 LYS A C 1
ATOM 1406 O O . LYS A 1 186 ? -4.717 -0.360 -4.559 1.00 97.12 186 LYS A O 1
ATOM 1411 N N . GLU A 1 187 ? -3.671 -1.991 -5.680 1.00 96.25 187 GLU A N 1
ATOM 1412 C CA . GLU A 1 187 ? -3.552 -2.880 -4.522 1.00 96.25 187 GLU A CA 1
ATOM 1413 C C . GLU A 1 187 ? -2.622 -2.292 -3.448 1.00 96.25 187 GLU A C 1
ATOM 1415 O O . GLU A 1 187 ? -2.905 -2.379 -2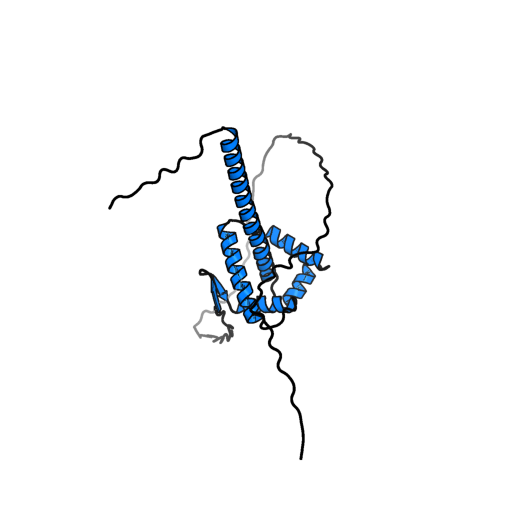.252 1.00 96.25 187 GLU A O 1
ATOM 1420 N N . PHE A 1 188 ? -1.552 -1.600 -3.851 1.00 95.19 188 PHE A N 1
ATOM 1421 C CA . PHE A 1 188 ? -0.738 -0.825 -2.914 1.00 95.19 188 PHE A CA 1
ATOM 1422 C C . PHE A 1 188 ? -1.553 0.275 -2.214 1.00 95.19 188 PHE A C 1
ATOM 1424 O O . PHE A 1 188 ? -1.521 0.368 -0.985 1.00 95.19 188 PHE A O 1
ATOM 1431 N N . ILE A 1 189 ? -2.317 1.074 -2.970 1.00 96.94 189 ILE A N 1
ATOM 1432 C CA . ILE A 1 189 ? -3.212 2.107 -2.419 1.00 96.94 189 ILE A CA 1
ATOM 1433 C C . ILE A 1 189 ? -4.214 1.478 -1.447 1.00 96.94 189 ILE A C 1
ATOM 1435 O O . ILE A 1 189 ? -4.403 1.984 -0.338 1.00 96.94 189 ILE A O 1
ATOM 1439 N N . ARG A 1 190 ? -4.813 0.345 -1.826 1.00 97.81 190 ARG A N 1
ATOM 1440 C CA . ARG A 1 190 ? -5.741 -0.407 -0.983 1.00 97.81 190 ARG A CA 1
ATOM 1441 C C . ARG A 1 190 ? -5.102 -0.784 0.347 1.00 97.81 190 ARG A C 1
ATOM 1443 O O . ARG A 1 190 ? -5.718 -0.543 1.385 1.00 97.81 190 ARG A O 1
ATOM 1450 N N . GLY A 1 191 ? -3.879 -1.309 0.330 1.00 96.81 191 GLY A N 1
ATOM 1451 C CA . GLY A 1 191 ? -3.114 -1.621 1.537 1.00 96.81 191 GLY A CA 1
ATOM 1452 C C . GLY A 1 191 ? -2.927 -0.412 2.448 1.00 96.81 191 GLY A C 1
ATOM 1453 O O . GLY A 1 191 ? -3.219 -0.493 3.642 1.00 96.81 191 GLY A O 1
ATOM 1454 N N . GLN A 1 192 ? -2.524 0.730 1.885 1.00 96.00 192 GLN A N 1
ATOM 1455 C CA . GLN A 1 192 ? -2.329 1.963 2.655 1.00 96.00 192 GLN A CA 1
ATOM 1456 C C . GLN A 1 192 ? -3.636 2.465 3.280 1.00 96.00 192 GLN A C 1
ATOM 1458 O O . GLN A 1 192 ? -3.690 2.709 4.484 1.00 96.00 192 GLN A O 1
ATOM 1463 N N . MET A 1 193 ? -4.710 2.571 2.493 1.00 97.31 193 MET A N 1
ATOM 1464 C CA . MET A 1 193 ? -6.011 3.043 2.980 1.00 97.31 193 MET A CA 1
ATOM 1465 C C . MET A 1 193 ? -6.588 2.117 4.055 1.00 97.31 193 MET A C 1
ATOM 1467 O O . MET A 1 193 ? -7.077 2.582 5.086 1.00 97.31 193 MET A O 1
ATOM 1471 N N . SER A 1 194 ? -6.518 0.805 3.826 1.00 97.75 194 SER A N 1
ATOM 1472 C CA . SER A 1 194 ? -7.098 -0.194 4.728 1.00 97.75 194 SER A CA 1
ATOM 1473 C C . SER A 1 194 ? -6.357 -0.252 6.065 1.00 97.75 194 SER A C 1
ATOM 1475 O O . SER A 1 194 ? -6.987 -0.393 7.115 1.00 97.75 194 SER A O 1
ATOM 1477 N N . TRP A 1 195 ? -5.030 -0.082 6.035 1.00 95.94 195 TRP A N 1
ATOM 1478 C CA . TRP A 1 195 ? -4.210 0.026 7.238 1.00 95.94 195 TRP A CA 1
ATOM 1479 C C . TRP A 1 195 ? -4.520 1.292 8.036 1.00 95.94 195 TRP A C 1
ATOM 1481 O O . TRP A 1 195 ? -4.756 1.203 9.238 1.00 95.94 195 TRP A O 1
ATOM 1491 N N . GLN A 1 196 ? -4.591 2.457 7.381 1.00 95.56 196 GLN A N 1
ATOM 1492 C CA . GLN A 1 196 ? -4.943 3.710 8.060 1.00 95.56 196 GLN A CA 1
ATOM 1493 C C . GLN A 1 196 ? -6.291 3.589 8.780 1.00 95.56 196 GLN A C 1
ATOM 1495 O O . GLN A 1 196 ? -6.400 3.940 9.951 1.00 95.56 196 GLN A O 1
ATOM 1500 N N . ARG A 1 197 ? -7.292 2.979 8.132 1.00 95.50 197 ARG A N 1
ATOM 1501 C CA . ARG A 1 197 ? -8.590 2.686 8.761 1.00 95.50 197 ARG A CA 1
ATOM 1502 C C . ARG A 1 197 ? -8.466 1.755 9.965 1.00 95.50 197 ARG A C 1
ATOM 1504 O O . ARG A 1 197 ? -9.046 2.053 11.007 1.00 95.50 197 ARG A O 1
ATOM 1511 N N . ALA A 1 198 ? -7.706 0.664 9.844 1.00 95.12 198 ALA A N 1
ATOM 1512 C CA . ALA A 1 198 ? -7.476 -0.280 10.941 1.00 95.12 198 ALA A CA 1
ATOM 1513 C C . ALA A 1 198 ? -6.861 0.412 12.168 1.00 95.12 198 ALA A C 1
ATOM 1515 O O . ALA A 1 198 ? -7.305 0.204 13.301 1.00 95.12 198 ALA A O 1
ATOM 1516 N N . VAL A 1 199 ? -5.869 1.271 11.931 1.00 94.31 199 VAL A N 1
ATOM 1517 C CA . VAL A 1 199 ? -5.187 2.045 12.968 1.00 94.31 199 VAL A CA 1
ATOM 1518 C C . VAL A 1 199 ? -6.136 3.063 13.598 1.00 94.31 199 VAL A C 1
ATOM 1520 O O . VAL A 1 199 ? -6.277 3.083 14.821 1.00 94.31 199 VAL A O 1
ATOM 1523 N N . SER A 1 200 ? -6.845 3.863 12.794 1.00 93.56 200 SER A N 1
ATOM 1524 C CA . SER A 1 200 ? -7.800 4.856 13.302 1.00 93.56 200 SER A CA 1
ATOM 1525 C C . SER A 1 200 ? -8.907 4.222 14.144 1.00 93.56 200 SER A C 1
ATOM 1527 O O . SER A 1 200 ? -9.253 4.755 15.194 1.00 93.56 200 SER A O 1
ATOM 1529 N N . GLN A 1 201 ? -9.446 3.072 13.731 1.00 93.19 201 GLN A N 1
ATOM 1530 C CA . GLN A 1 201 ? -10.466 2.370 14.511 1.00 93.19 201 GLN A CA 1
ATOM 1531 C C . GLN A 1 201 ? -9.934 1.877 15.860 1.00 93.19 201 GLN A C 1
ATOM 1533 O O . GLN A 1 201 ? -10.614 2.052 16.869 1.00 93.19 201 GLN A O 1
ATOM 1538 N N . ARG A 1 202 ? -8.710 1.326 15.903 1.00 90.56 202 ARG A N 1
ATOM 1539 C CA . ARG A 1 202 ? -8.068 0.899 17.159 1.00 90.56 202 ARG A CA 1
ATOM 1540 C C . ARG A 1 202 ? -7.912 2.061 18.138 1.00 90.56 202 ARG A C 1
ATOM 1542 O O . ARG A 1 202 ? -8.213 1.913 19.318 1.00 90.56 202 ARG A O 1
ATOM 1549 N N . PHE A 1 203 ? -7.428 3.207 17.666 1.00 91.00 203 PHE A N 1
ATOM 1550 C CA . PHE A 1 203 ? -7.245 4.360 18.545 1.00 91.00 203 PHE A CA 1
ATOM 1551 C C . PHE A 1 203 ? -8.583 4.925 19.028 1.00 91.00 203 PHE A C 1
ATOM 1553 O O . PHE A 1 203 ? -8.707 5.239 20.207 1.00 91.00 203 PHE A O 1
ATOM 1560 N N . ARG A 1 204 ? -9.612 4.960 18.169 1.00 89.50 204 ARG A N 1
ATOM 1561 C CA . ARG A 1 204 ? -10.967 5.361 18.579 1.00 89.50 204 ARG A CA 1
ATOM 1562 C C . ARG A 1 204 ? -11.516 4.460 19.688 1.00 89.50 204 ARG A C 1
ATOM 1564 O O . ARG A 1 204 ? -11.965 4.985 20.703 1.00 89.50 204 ARG A O 1
ATOM 1571 N N . SER A 1 205 ? -11.416 3.135 19.549 1.00 87.06 205 SER A N 1
ATOM 1572 C CA . SER A 1 205 ? -11.887 2.208 20.591 1.00 87.06 205 SER A CA 1
ATOM 1573 C C . SER A 1 205 ? -11.138 2.376 21.917 1.00 87.06 205 SER A C 1
ATOM 1575 O O . SER A 1 205 ? -11.756 2.356 22.979 1.00 87.06 205 SER A O 1
ATOM 1577 N N . GLU A 1 206 ? -9.821 2.600 21.864 1.00 85.31 206 GLU A N 1
ATOM 1578 C CA . GLU A 1 206 ? -9.005 2.806 23.066 1.00 85.31 206 GLU A CA 1
ATOM 1579 C C . GLU A 1 206 ? -9.409 4.091 23.805 1.00 85.31 206 GLU A C 1
ATOM 1581 O O . GLU A 1 206 ? -9.610 4.080 25.023 1.00 85.31 206 GLU A O 1
ATOM 1586 N N . THR A 1 207 ? -9.611 5.187 23.064 1.00 85.12 207 THR A N 1
ATOM 1587 C CA . THR A 1 207 ? -10.013 6.475 23.648 1.00 85.12 207 THR A CA 1
ATOM 1588 C C . THR A 1 207 ? -11.392 6.420 24.301 1.00 85.12 207 THR A C 1
ATOM 1590 O O . THR A 1 207 ? -11.541 6.921 25.412 1.00 85.12 207 THR A O 1
ATOM 1593 N N . THR A 1 208 ? -12.371 5.744 23.686 1.00 83.06 208 THR A N 1
ATOM 1594 C CA . THR A 1 208 ? -13.709 5.565 24.274 1.00 83.06 208 THR A CA 1
ATOM 1595 C C . THR A 1 208 ? -13.665 4.744 25.567 1.00 83.06 208 THR A C 1
ATOM 1597 O O . THR A 1 208 ? -14.364 5.063 26.525 1.00 83.06 208 THR A O 1
ATOM 1600 N N . SER A 1 209 ? -12.808 3.720 25.642 1.00 78.19 209 SER A N 1
ATOM 1601 C CA . SER A 1 209 ? -12.640 2.931 26.874 1.00 78.19 209 SER A CA 1
ATOM 1602 C C . SER A 1 209 ? -11.919 3.703 27.990 1.00 78.19 209 SER A C 1
ATOM 1604 O O . SER A 1 209 ? -12.148 3.478 29.180 1.00 78.19 209 SER A O 1
ATOM 1606 N N . SER A 1 210 ? -11.045 4.638 27.613 1.00 80.00 210 SER A N 1
ATOM 1607 C CA . SER A 1 210 ? -10.317 5.484 28.557 1.00 80.00 210 SER A CA 1
ATOM 1608 C C . SER A 1 210 ? -11.202 6.592 29.124 1.00 80.00 210 SER A C 1
ATOM 1610 O O . SER A 1 210 ? -11.102 6.879 30.316 1.00 80.00 210 SER A O 1
ATOM 1612 N N . SER A 1 211 ? -12.092 7.182 28.315 1.00 77.25 211 SER A N 1
ATOM 1613 C CA . SER A 1 211 ? -13.088 8.140 28.808 1.00 77.25 211 SER A CA 1
ATOM 1614 C C . SER A 1 211 ? -14.085 7.462 29.747 1.00 77.25 211 SER A C 1
ATOM 1616 O O . SER A 1 211 ? -14.320 7.970 30.836 1.00 77.25 211 SER A O 1
ATOM 1618 N N . SER A 1 212 ? -14.568 6.255 29.421 1.00 81.19 212 SER A N 1
ATOM 1619 C CA . SER A 1 212 ? -15.475 5.525 30.319 1.00 81.19 212 SER A CA 1
ATOM 1620 C C . SER A 1 212 ? -14.827 5.159 31.659 1.00 81.19 212 SER A C 1
ATOM 1622 O O . SER A 1 212 ? -15.493 5.194 32.692 1.00 81.19 212 SER A O 1
ATOM 1624 N N . LYS A 1 213 ? -13.524 4.830 31.675 1.00 78.31 213 LYS A N 1
ATOM 1625 C CA . LYS A 1 213 ? -12.773 4.612 32.926 1.00 78.31 213 LYS A CA 1
ATOM 1626 C C . LYS A 1 213 ? -12.672 5.897 33.747 1.00 78.31 213 LYS A C 1
ATOM 1628 O O . LYS A 1 213 ? -12.885 5.852 34.952 1.00 78.31 213 LYS A O 1
ATOM 1633 N N . GLN A 1 214 ? -12.376 7.030 33.113 1.00 82.31 214 GLN A N 1
ATOM 1634 C CA . GLN A 1 214 ? -12.317 8.327 33.795 1.00 82.31 214 GLN A CA 1
ATOM 1635 C C . GLN A 1 214 ? -13.678 8.730 34.369 1.00 82.31 214 GLN A C 1
ATOM 1637 O O . GLN A 1 214 ? -13.740 9.151 35.521 1.00 82.31 214 GLN A O 1
ATOM 1642 N N . ASP A 1 215 ? -14.765 8.513 33.629 1.00 83.00 215 ASP A N 1
ATOM 1643 C CA . ASP A 1 215 ? -16.127 8.768 34.105 1.00 83.00 215 ASP A CA 1
ATOM 1644 C C . ASP A 1 215 ? -16.498 7.860 35.286 1.00 83.00 215 ASP A C 1
ATOM 1646 O O . ASP A 1 215 ? -17.103 8.315 36.257 1.00 83.00 215 ASP A O 1
ATOM 1650 N N . ALA A 1 216 ? -16.109 6.580 35.246 1.00 81.06 216 ALA A N 1
ATOM 1651 C CA . ALA A 1 216 ? -16.307 5.655 36.361 1.00 81.06 216 ALA A CA 1
ATOM 1652 C C . ALA A 1 216 ? -15.514 6.085 37.607 1.00 81.06 216 ALA A C 1
ATOM 1654 O O . ALA A 1 216 ? -16.068 6.121 38.704 1.00 81.06 216 ALA A O 1
ATOM 1655 N N . LEU A 1 217 ? -14.248 6.482 37.441 1.00 81.56 217 LEU A N 1
ATOM 1656 C CA . LEU A 1 217 ? -13.416 7.013 38.526 1.00 81.56 217 LEU A CA 1
ATOM 1657 C C . LEU A 1 217 ? -13.993 8.313 39.103 1.00 81.56 217 LEU A C 1
ATOM 1659 O O . LEU A 1 217 ? -14.018 8.495 40.320 1.00 81.56 217 LEU A O 1
ATOM 1663 N N . PHE A 1 218 ? -14.497 9.205 38.247 1.00 83.12 218 PHE A N 1
ATOM 1664 C CA . PHE A 1 218 ? -15.146 10.442 38.669 1.00 83.12 218 PHE A CA 1
ATOM 1665 C C . PHE A 1 218 ? -16.424 10.167 39.470 1.00 83.12 218 PHE A C 1
ATOM 1667 O O . PHE A 1 218 ? -16.625 10.786 40.515 1.00 83.12 218 PHE A O 1
ATOM 1674 N N . LYS A 1 219 ? -17.244 9.198 39.038 1.00 81.19 219 LYS A N 1
ATOM 1675 C CA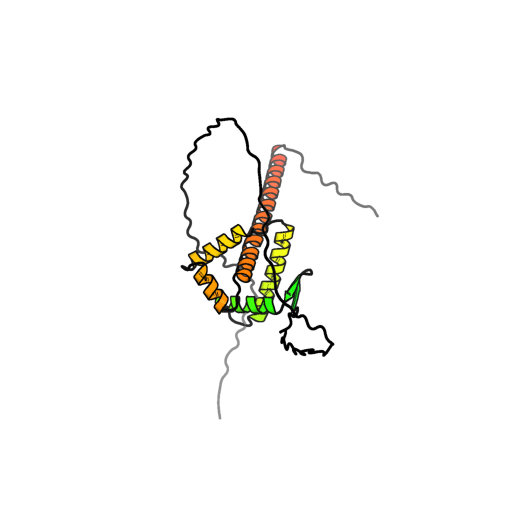 . LYS A 1 219 ? -18.440 8.753 39.770 1.00 81.19 219 LYS A CA 1
ATOM 1676 C C . LYS A 1 219 ? -18.098 8.153 41.130 1.00 81.19 219 LYS A C 1
ATOM 1678 O O . LYS A 1 219 ? -18.723 8.549 42.103 1.00 81.19 219 LYS A O 1
ATOM 1683 N N . ILE A 1 220 ? -17.086 7.284 41.218 1.00 80.75 220 ILE A N 1
ATOM 1684 C CA . ILE A 1 220 ? -16.613 6.713 42.495 1.00 80.75 220 ILE A CA 1
ATOM 1685 C C . ILE A 1 220 ? -16.153 7.828 43.447 1.00 80.75 220 ILE A C 1
ATOM 1687 O O . ILE A 1 220 ? -16.478 7.811 44.633 1.00 80.75 220 ILE A O 1
ATOM 1691 N N . ARG A 1 221 ? -15.443 8.839 42.924 1.00 79.12 221 ARG A N 1
ATOM 1692 C CA . ARG A 1 221 ? -15.010 9.999 43.715 1.00 79.12 221 ARG A CA 1
ATOM 1693 C C . ARG A 1 221 ? -16.186 10.858 44.193 1.00 79.12 221 ARG A C 1
ATOM 1695 O O . ARG A 1 221 ? -16.143 11.348 45.316 1.00 79.12 221 ARG A O 1
ATOM 1702 N N . GLN A 1 222 ? -17.207 11.063 43.359 1.00 79.56 222 GLN A N 1
ATOM 1703 C CA . GLN A 1 222 ? -18.394 11.851 43.716 1.00 79.56 222 GLN A CA 1
ATOM 1704 C C . GLN A 1 222 ? -19.348 11.120 44.658 1.00 79.56 222 GLN A C 1
ATOM 1706 O O . GLN A 1 222 ? -19.941 11.758 45.521 1.00 79.56 222 GLN A O 1
ATOM 1711 N N . SER A 1 223 ? -19.504 9.804 44.514 1.00 78.25 223 SER A N 1
ATOM 1712 C CA . SER A 1 223 ? -20.438 9.027 45.329 1.00 78.25 223 SER A CA 1
ATOM 1713 C C . SER A 1 223 ? -19.952 8.814 46.764 1.00 78.25 223 SER A C 1
ATOM 1715 O O . SER A 1 223 ? -20.653 8.168 47.536 1.00 78.25 223 SER A O 1
ATOM 1717 N N . GLY A 1 224 ? -18.752 9.300 47.121 1.00 63.28 224 GLY A N 1
ATOM 1718 C CA . GLY A 1 224 ? -18.149 9.101 48.443 1.00 63.28 224 GLY A CA 1
ATOM 1719 C C . GLY A 1 224 ? -17.991 7.624 48.818 1.00 63.28 224 GLY A C 1
ATOM 1720 O O . GLY A 1 224 ? -17.807 7.307 49.991 1.00 63.28 224 GLY A O 1
ATOM 1721 N N . ALA A 1 225 ? -18.105 6.721 47.836 1.00 59.88 225 ALA A N 1
ATOM 1722 C CA . ALA A 1 225 ? -18.128 5.289 48.070 1.00 59.88 225 ALA A CA 1
ATOM 1723 C C . ALA A 1 225 ? -16.746 4.859 48.562 1.00 59.88 225 ALA A C 1
ATOM 1725 O O . ALA A 1 225 ? -15.728 5.234 47.974 1.00 59.88 225 ALA A O 1
ATOM 1726 N N . ALA A 1 226 ? -16.740 4.127 49.678 1.00 62.59 226 ALA A N 1
ATOM 1727 C CA . ALA A 1 226 ? -15.549 3.689 50.388 1.00 62.59 226 ALA A CA 1
ATOM 1728 C C . ALA A 1 226 ? -14.490 3.133 49.426 1.00 62.59 226 ALA A C 1
ATOM 1730 O O . ALA A 1 226 ? -14.799 2.398 48.484 1.00 62.59 226 ALA A O 1
ATOM 1731 N N . LYS A 1 227 ? -13.233 3.518 49.674 1.00 61.78 227 LYS A N 1
ATOM 1732 C CA . LYS A 1 227 ? -12.064 2.984 48.968 1.00 61.78 227 LYS A CA 1
ATOM 1733 C C . LYS A 1 227 ? -12.156 1.450 48.992 1.00 61.78 227 LYS A C 1
ATOM 1735 O O . LYS A 1 227 ? -12.503 0.913 50.040 1.00 61.78 227 LYS A O 1
ATOM 1740 N N . PRO A 1 228 ? -11.892 0.751 47.876 1.00 62.47 228 PRO A N 1
ATOM 1741 C CA . PRO A 1 228 ? -11.953 -0.704 47.873 1.00 62.47 228 PRO A CA 1
ATOM 1742 C C . PRO A 1 228 ? -10.950 -1.247 48.898 1.00 62.47 228 PRO A C 1
ATOM 1744 O O . PRO A 1 228 ? -9.749 -1.016 48.766 1.00 62.47 228 PRO A O 1
ATOM 1747 N N . GLU A 1 229 ? -11.459 -1.912 49.935 1.00 62.50 229 GLU A N 1
ATOM 1748 C CA . GLU A 1 229 ? -10.648 -2.607 50.934 1.00 62.50 229 GLU A CA 1
ATOM 1749 C C . GLU A 1 229 ? -9.996 -3.823 50.261 1.00 62.50 229 GLU A C 1
ATOM 1751 O O . GLU A 1 229 ? -10.680 -4.711 49.744 1.00 62.50 229 GLU A O 1
ATOM 1756 N N . THR A 1 230 ? -8.665 -3.845 50.221 1.00 68.81 230 THR A N 1
ATOM 1757 C CA . THR A 1 230 ? -7.885 -4.982 49.722 1.00 68.81 230 THR A CA 1
ATOM 1758 C C . THR A 1 230 ? -7.992 -6.117 50.732 1.00 68.81 230 THR A C 1
ATOM 1760 O O . THR A 1 230 ? -7.433 -6.036 51.821 1.00 68.81 230 THR A O 1
ATOM 1763 N N . THR A 1 231 ? -8.699 -7.191 50.381 1.00 72.19 231 THR A N 1
ATOM 1764 C CA . THR A 1 231 ? -8.668 -8.427 51.171 1.00 72.19 231 THR A CA 1
ATOM 1765 C C . THR A 1 231 ? -7.386 -9.183 50.833 1.00 72.19 231 THR A C 1
ATOM 1767 O O . THR A 1 231 ? -7.305 -9.870 49.815 1.00 72.19 231 THR A O 1
ATOM 1770 N N . GLU A 1 232 ? -6.353 -9.001 51.652 1.00 74.25 232 GLU A N 1
ATOM 1771 C CA . GLU A 1 232 ? -5.122 -9.783 51.568 1.00 74.25 232 GLU A CA 1
ATOM 1772 C C . GLU A 1 232 ? -5.349 -11.134 52.259 1.00 74.25 232 GLU A C 1
ATOM 1774 O O . GLU A 1 232 ? -5.664 -11.196 53.446 1.00 74.25 232 GLU A O 1
ATOM 1779 N N . TYR A 1 233 ? -5.236 -12.225 51.501 1.00 74.25 233 TYR A N 1
ATOM 1780 C CA . TYR A 1 233 ? -5.271 -13.575 52.053 1.00 74.25 233 TYR A CA 1
ATOM 1781 C C . TYR A 1 233 ? -3.837 -14.006 52.357 1.00 74.25 233 TYR A C 1
ATOM 1783 O O . TYR A 1 233 ? -3.074 -14.305 51.437 1.00 74.25 233 TYR A O 1
ATOM 1791 N N . LEU A 1 234 ? -3.471 -14.053 53.640 1.00 78.25 234 LEU A N 1
ATOM 1792 C CA . LEU A 1 234 ? -2.282 -14.790 54.058 1.00 78.25 234 LEU A CA 1
ATOM 1793 C C . LEU A 1 234 ? -2.574 -16.288 53.940 1.00 78.25 234 LEU A C 1
ATOM 1795 O O . LEU A 1 234 ? -3.515 -16.801 54.542 1.00 78.25 234 LEU A O 1
ATOM 1799 N N . ILE A 1 235 ? -1.769 -16.976 53.136 1.00 79.19 235 ILE A N 1
ATOM 1800 C CA . ILE A 1 235 ? -1.762 -18.435 53.059 1.00 79.19 235 ILE A CA 1
ATOM 1801 C C . ILE A 1 235 ? -0.817 -18.915 54.161 1.00 79.19 235 ILE A C 1
ATOM 1803 O O . ILE A 1 235 ? 0.390 -18.695 54.061 1.00 79.19 235 ILE A O 1
ATOM 1807 N N . GLU A 1 236 ? -1.354 -19.538 55.208 1.00 69.25 236 GLU A N 1
ATOM 1808 C CA . GLU A 1 236 ? -0.531 -20.268 56.176 1.00 69.25 236 GLU A CA 1
ATOM 1809 C C . GLU A 1 236 ? -0.128 -21.625 55.582 1.00 69.25 236 GLU A C 1
ATOM 1811 O O . GLU A 1 236 ? -0.950 -22.300 54.953 1.00 69.25 236 GLU A O 1
ATOM 1816 N N . GLN A 1 237 ? 1.160 -21.961 55.710 1.00 74.56 237 GLN A N 1
ATOM 1817 C CA . GLN A 1 237 ? 1.775 -23.194 55.206 1.00 74.56 237 GLN A CA 1
ATOM 1818 C C . GLN A 1 237 ? 1.774 -24.294 56.262 1.00 74.56 237 GLN A C 1
ATOM 1820 O O . GLN A 1 237 ? 2.045 -23.968 57.439 1.00 74.56 237 GLN A O 1
#